Protein AF-A0A968P5X0-F1 (afdb_monomer)

Secondary structure (DSSP, 8-state):
-EEEEEETTSEEEEE-TT--EEEEEPPHHHHHHHHHHHTSS-SEEEEEEEEEE-TTSTTTTPPEEEEEEEEHHHHHHHHTSSS---HHHHHHHHHHHHHHTPPPPTTEEEEEEE----TT--EEEEEEEEEEETTTTEEEEEEEEEEEE-SSTTSSPS-PPPEE------EEES-TT--SS--SEEEEEEE-SS-EEEEEEEPPPTT--SPPEEEEEEESS-HHHHHHHHHHHHHHHHH-S-HHHHHHHHHHHHHSSSHHHHHHHHHHHHHHHHH--SS---SSS---EEEEEE---SS------------

Structure (mmCIF, N/CA/C/O backbone):
data_AF-A0A968P5X0-F1
#
_entry.id   AF-A0A968P5X0-F1
#
loop_
_atom_site.group_PDB
_atom_site.id
_atom_site.type_symbol
_atom_site.label_atom_id
_atom_site.label_alt_id
_atom_site.label_comp_id
_atom_site.label_asym_id
_atom_site.label_entity_id
_atom_site.label_seq_id
_atom_site.pdbx_PDB_ins_code
_atom_site.Cartn_x
_atom_site.Cartn_y
_atom_site.Cartn_z
_atom_site.occupancy
_atom_site.B_iso_or_equiv
_atom_site.auth_seq_id
_atom_site.auth_comp_id
_atom_site.auth_asym_id
_atom_site.auth_atom_id
_atom_site.pdbx_PDB_model_num
ATOM 1 N N . MET A 1 1 ? -18.185 4.313 5.430 1.00 66.31 1 MET A N 1
ATOM 2 C CA . MET A 1 1 ? -16.950 4.689 6.148 1.00 66.31 1 MET A CA 1
ATOM 3 C C . MET A 1 1 ? -16.236 3.418 6.563 1.00 66.31 1 MET A C 1
ATOM 5 O O . MET A 1 1 ? -16.884 2.558 7.148 1.00 66.31 1 MET A O 1
ATOM 9 N N . ILE A 1 2 ? -14.959 3.305 6.210 1.00 67.31 2 ILE A N 1
ATOM 10 C CA . ILE A 1 2 ? -14.041 2.249 6.631 1.00 67.31 2 ILE A CA 1
ATOM 11 C C . ILE A 1 2 ? -13.063 2.875 7.617 1.00 67.31 2 ILE A C 1
ATOM 13 O O . ILE A 1 2 ? -12.397 3.825 7.234 1.00 67.31 2 ILE A O 1
ATOM 17 N N . ALA A 1 3 ? -12.980 2.386 8.854 1.00 70.94 3 ALA A N 1
ATOM 18 C CA . ALA A 1 3 ? -11.957 2.830 9.808 1.00 70.94 3 ALA A CA 1
ATOM 19 C C . ALA A 1 3 ? -11.017 1.674 10.139 1.00 70.94 3 ALA A C 1
ATOM 21 O O . ALA A 1 3 ? -11.493 0.576 10.418 1.00 70.94 3 ALA A O 1
ATOM 22 N N . LEU A 1 4 ? -9.714 1.929 10.084 1.00 72.88 4 LEU A N 1
ATOM 23 C CA . LEU A 1 4 ? -8.645 1.010 10.434 1.00 72.88 4 LEU A CA 1
ATOM 24 C C . LEU A 1 4 ? -8.051 1.415 11.778 1.00 72.88 4 LEU A C 1
ATOM 26 O O . LEU A 1 4 ? -7.523 2.517 11.912 1.00 72.88 4 LEU A O 1
ATOM 30 N N . HIS A 1 5 ? -8.071 0.506 12.747 1.00 77.50 5 HIS A N 1
ATOM 31 C CA . HIS A 1 5 ? -7.384 0.700 14.021 1.00 77.50 5 HIS A CA 1
ATOM 32 C C . HIS A 1 5 ? -6.162 -0.207 14.099 1.00 77.50 5 HIS A C 1
ATOM 34 O O . HIS A 1 5 ? -6.292 -1.433 14.047 1.00 77.50 5 HIS A O 1
ATOM 40 N N . PHE A 1 6 ? -4.990 0.398 14.273 1.00 78.12 6 PHE A N 1
ATOM 41 C CA . PHE A 1 6 ? -3.731 -0.305 14.481 1.00 78.12 6 PHE A CA 1
ATOM 42 C C . PHE A 1 6 ? -3.535 -0.526 15.974 1.00 78.12 6 PHE A C 1
ATOM 44 O O . PHE A 1 6 ? -3.509 0.428 16.753 1.00 78.12 6 PHE A O 1
ATOM 51 N N . SER A 1 7 ? -3.411 -1.783 16.389 1.00 73.56 7 SER A N 1
ATOM 52 C CA . SER A 1 7 ? -3.253 -2.140 17.800 1.00 73.56 7 SER A CA 1
ATOM 53 C C . SER A 1 7 ? -1.872 -2.707 18.112 1.00 73.56 7 SER A C 1
ATOM 55 O O . SER A 1 7 ? -1.220 -3.320 17.266 1.00 73.56 7 SER A O 1
ATOM 57 N N . ALA A 1 8 ? -1.453 -2.576 19.373 1.00 62.16 8 ALA A N 1
ATOM 58 C CA . ALA A 1 8 ? -0.180 -3.114 19.866 1.00 62.16 8 ALA A CA 1
ATOM 59 C C . ALA A 1 8 ? -0.060 -4.642 19.789 1.00 62.16 8 ALA A C 1
ATOM 61 O O . ALA A 1 8 ? 1.024 -5.196 19.952 1.00 62.16 8 ALA A O 1
ATOM 62 N N . TYR A 1 9 ? -1.168 -5.328 19.532 1.00 56.62 9 TYR A N 1
ATOM 63 C CA . TYR A 1 9 ? -1.210 -6.775 19.405 1.00 56.62 9 TYR A CA 1
ATOM 64 C C . TYR A 1 9 ? -1.015 -7.243 17.958 1.00 56.62 9 TYR A C 1
ATOM 66 O O . TYR A 1 9 ? -1.224 -8.418 17.683 1.00 56.62 9 TYR A O 1
ATOM 74 N N . ALA A 1 10 ? -0.593 -6.340 17.063 1.00 56.91 10 ALA A N 1
ATOM 75 C CA . ALA A 1 10 ? -0.524 -6.556 15.626 1.00 56.91 10 ALA A CA 1
ATOM 76 C C . ALA A 1 10 ? -1.887 -6.971 15.072 1.00 56.91 10 ALA A C 1
ATOM 78 O O . ALA A 1 10 ? -1.966 -7.943 14.345 1.00 56.91 10 ALA A O 1
ATOM 79 N N . TYR A 1 11 ? -2.966 -6.265 15.428 1.00 59.03 11 TYR A N 1
ATOM 80 C CA . TYR A 1 11 ? -4.263 -6.449 14.770 1.00 59.03 11 TYR A CA 1
ATOM 81 C C . TYR A 1 11 ? -4.753 -5.158 14.139 1.00 59.03 11 TYR A C 1
ATOM 83 O O . TYR A 1 11 ? -4.628 -4.088 14.744 1.00 59.03 11 TYR A O 1
ATOM 91 N N . LEU A 1 12 ? -5.365 -5.318 12.971 1.00 58.81 12 LEU A N 1
ATOM 92 C CA . LEU A 1 12 ? -6.172 -4.332 12.282 1.00 58.81 12 LEU A CA 1
ATOM 93 C C . LEU A 1 12 ? -7.638 -4.575 12.627 1.00 58.81 12 LEU A C 1
ATOM 95 O O . LEU A 1 12 ? -8.139 -5.665 12.356 1.00 58.81 12 LEU A O 1
ATOM 99 N N . ALA A 1 13 ? -8.323 -3.586 13.198 1.00 57.03 13 ALA A N 1
ATOM 100 C CA . ALA A 1 13 ? -9.781 -3.608 13.300 1.00 57.03 13 ALA A CA 1
ATOM 101 C C . ALA A 1 13 ? -10.378 -2.727 12.204 1.00 57.03 13 ALA A C 1
ATOM 103 O O . ALA A 1 13 ? -10.003 -1.564 12.087 1.00 57.03 13 ALA A O 1
ATOM 104 N N . VAL A 1 14 ? -11.300 -3.285 11.426 1.00 57.25 14 VAL A N 1
ATOM 105 C CA . VAL A 1 14 ? -11.939 -2.634 10.286 1.00 57.25 14 VAL A CA 1
ATOM 106 C C . VAL A 1 14 ? -13.397 -2.405 10.630 1.00 57.25 14 VAL A C 1
ATOM 108 O O . VAL A 1 14 ? -14.149 -3.367 10.778 1.00 57.25 14 VAL A O 1
ATOM 111 N N . ARG A 1 15 ? -13.807 -1.145 10.742 1.00 59.97 15 ARG A N 1
ATOM 112 C CA . ARG A 1 15 ? -15.221 -0.780 10.872 1.00 59.97 15 ARG A CA 1
ATOM 113 C C . ARG A 1 15 ? -15.836 -0.644 9.490 1.00 59.97 15 ARG A C 1
ATOM 115 O O . ARG A 1 15 ? -15.386 0.197 8.726 1.00 59.97 15 ARG A O 1
ATOM 122 N N . THR A 1 16 ? -16.887 -1.390 9.197 1.00 59.25 16 THR A N 1
ATOM 123 C CA . THR A 1 16 ? -17.640 -1.315 7.933 1.00 59.25 16 THR A CA 1
ATOM 124 C C . THR A 1 16 ? -18.941 -0.503 8.086 1.00 59.25 16 THR A C 1
ATOM 126 O O . THR A 1 16 ? -19.359 -0.188 9.210 1.00 59.25 16 THR A O 1
ATOM 129 N N . PRO A 1 17 ? -19.615 -0.138 6.973 1.00 54.72 17 PRO A N 1
ATOM 130 C CA . PRO A 1 17 ? -20.886 0.594 7.009 1.00 54.72 17 PRO A CA 1
ATOM 131 C C . PRO A 1 17 ? -22.010 -0.112 7.785 1.00 54.72 17 PRO A C 1
ATOM 133 O O . PRO A 1 17 ? -22.747 0.548 8.514 1.00 54.72 17 PRO A O 1
ATOM 136 N N . ASP A 1 18 ? -22.094 -1.443 7.709 1.00 56.22 18 ASP A N 1
ATOM 137 C CA . ASP A 1 18 ? -23.059 -2.270 8.456 1.00 56.22 18 ASP A CA 1
ATOM 138 C C . ASP A 1 18 ? -22.692 -2.437 9.941 1.00 56.22 18 ASP A C 1
ATOM 140 O O . ASP A 1 18 ? -23.336 -3.179 10.679 1.00 56.22 18 ASP A O 1
ATOM 144 N N . SER A 1 19 ? -21.671 -1.710 10.404 1.00 55.03 19 SER A N 1
ATOM 145 C CA . SER A 1 19 ? -21.162 -1.741 11.770 1.00 55.03 19 SER A CA 1
ATOM 146 C C . SER A 1 19 ? -20.480 -3.040 12.182 1.00 55.03 19 SER A C 1
ATOM 148 O O . SER A 1 19 ? -20.122 -3.138 13.362 1.00 55.03 19 SER A O 1
ATOM 150 N N . SER A 1 20 ? -20.240 -3.977 11.260 1.00 57.78 20 SER A N 1
ATOM 151 C CA . SER A 1 20 ? -19.387 -5.123 11.549 1.00 57.78 20 SER A CA 1
ATOM 152 C C . SER A 1 20 ? -17.939 -4.668 11.793 1.00 57.78 20 SER A C 1
ATOM 154 O O . SER A 1 20 ? -17.483 -3.618 11.329 1.00 57.78 20 SER A O 1
ATOM 156 N N . ILE A 1 21 ? -17.251 -5.406 12.666 1.00 59.34 21 ILE A N 1
ATOM 157 C CA . ILE A 1 21 ? -15.837 -5.195 12.969 1.00 59.34 21 ILE A CA 1
ATOM 158 C C . ILE A 1 21 ? -15.115 -6.451 12.520 1.00 59.34 21 ILE A C 1
ATOM 160 O O . ILE A 1 21 ? -15.310 -7.517 13.106 1.00 59.34 21 ILE A O 1
ATOM 164 N N . ILE A 1 22 ? -14.301 -6.323 11.477 1.00 63.56 22 ILE A N 1
ATOM 165 C CA . ILE A 1 22 ? -13.409 -7.393 11.032 1.00 63.56 22 ILE A CA 1
ATOM 166 C C . ILE A 1 22 ? -12.071 -7.168 11.712 1.00 63.56 22 ILE A C 1
ATOM 168 O O . ILE A 1 22 ? -11.578 -6.044 11.761 1.00 63.56 22 ILE A O 1
ATOM 172 N N . SER A 1 23 ? -11.483 -8.234 12.236 1.00 60.41 23 SER A N 1
ATOM 173 C CA . SER A 1 23 ? -10.165 -8.168 12.839 1.00 60.41 23 SER A CA 1
ATOM 174 C C . SER A 1 23 ? -9.211 -9.176 12.238 1.00 60.41 23 SER A C 1
ATOM 176 O O . SER A 1 23 ? -9.554 -10.357 12.168 1.00 60.41 23 SER A O 1
ATOM 178 N N . LYS A 1 24 ? -7.999 -8.740 11.901 1.00 66.56 24 LYS A N 1
ATOM 179 C CA . LYS A 1 24 ? -6.946 -9.621 11.392 1.00 66.56 24 LYS A CA 1
ATOM 180 C C . LYS A 1 24 ? -5.605 -9.290 12.035 1.00 66.56 24 LYS A C 1
ATOM 182 O O . LYS A 1 24 ? -5.374 -8.108 12.294 1.00 66.56 24 LYS A O 1
ATOM 187 N N . PRO A 1 25 ? -4.726 -10.284 12.265 1.00 65.44 25 PRO A N 1
ATOM 188 C CA . PRO A 1 25 ? -3.308 -10.018 12.416 1.00 65.44 25 PRO A CA 1
ATOM 189 C C . PRO A 1 25 ? -2.789 -9.108 11.291 1.00 65.44 25 PRO A C 1
ATOM 191 O O . PRO A 1 25 ? -3.124 -9.310 10.125 1.00 65.44 25 PRO A O 1
ATOM 194 N N . ILE A 1 26 ? -1.997 -8.105 11.639 1.00 71.00 26 ILE A N 1
ATOM 195 C CA . ILE A 1 26 ? -1.211 -7.337 10.679 1.00 71.00 26 ILE A CA 1
ATOM 196 C C . ILE A 1 26 ? -0.088 -8.258 10.179 1.00 71.00 26 ILE A C 1
ATOM 198 O O . ILE A 1 26 ? 0.355 -9.141 10.920 1.00 71.00 26 ILE A O 1
ATOM 202 N N . GLY A 1 27 ? 0.337 -8.091 8.929 1.00 72.31 27 GLY A N 1
ATOM 203 C CA . GLY A 1 27 ? 1.416 -8.875 8.350 1.00 72.31 27 GLY A CA 1
ATOM 204 C C . GLY A 1 27 ? 2.740 -8.717 9.099 1.00 72.31 27 GLY A C 1
ATOM 205 O O . GLY A 1 27 ? 2.982 -7.758 9.843 1.00 72.31 27 GLY A O 1
ATOM 206 N N . GLU A 1 28 ? 3.617 -9.702 8.901 1.00 75.56 28 GLU A N 1
ATOM 207 C CA . GLU A 1 28 ? 4.938 -9.761 9.532 1.00 75.56 28 GLU A CA 1
ATOM 208 C C . GLU A 1 28 ? 5.779 -8.522 9.192 1.00 75.56 28 GLU A C 1
ATOM 210 O O . GLU A 1 28 ? 6.425 -7.959 10.073 1.00 75.56 28 GLU A O 1
ATOM 215 N N . SER A 1 29 ? 5.673 -8.014 7.958 1.00 76.88 29 SER A N 1
ATOM 216 C CA . SER A 1 29 ? 6.391 -6.820 7.496 1.00 76.88 29 SER A CA 1
ATOM 217 C C . SER A 1 29 ? 6.097 -5.580 8.345 1.00 76.88 29 SER A C 1
ATOM 219 O O . SER A 1 29 ? 7.027 -4.881 8.758 1.00 76.88 29 SER A O 1
ATOM 221 N N . PHE A 1 30 ? 4.827 -5.316 8.668 1.00 83.31 30 PHE A N 1
ATOM 222 C CA . PHE A 1 30 ? 4.480 -4.218 9.569 1.00 83.31 30 PHE A CA 1
ATOM 223 C C . PHE A 1 30 ? 4.913 -4.497 11.007 1.00 83.31 30 PHE A C 1
ATOM 225 O O . PHE A 1 30 ? 5.386 -3.589 11.687 1.00 83.31 30 PHE A O 1
ATOM 232 N N . GLY A 1 31 ? 4.752 -5.735 11.488 1.00 82.50 31 GLY A N 1
ATOM 233 C CA . GLY A 1 31 ? 5.170 -6.131 12.835 1.00 82.50 31 GLY A CA 1
ATOM 234 C C . GLY A 1 31 ? 6.666 -5.899 13.068 1.00 82.50 31 GLY A C 1
ATOM 235 O O . GLY A 1 31 ? 7.056 -5.30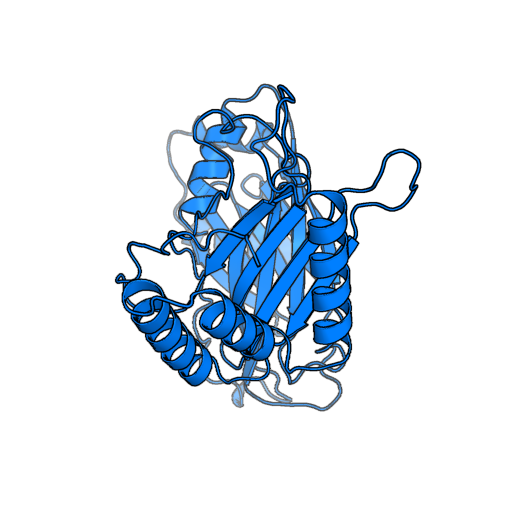8 14.080 1.00 82.50 31 GLY A O 1
ATOM 236 N N . ASP A 1 32 ? 7.488 -6.284 12.097 1.00 82.94 32 ASP A N 1
ATOM 237 C CA . ASP A 1 32 ? 8.933 -6.073 12.094 1.00 82.94 32 ASP A CA 1
ATOM 238 C C . ASP A 1 32 ? 9.304 -4.598 11.978 1.00 82.94 32 ASP A C 1
ATOM 240 O O . ASP A 1 32 ? 10.187 -4.122 12.700 1.00 82.94 32 ASP A O 1
ATOM 244 N N . ALA A 1 33 ? 8.624 -3.852 11.103 1.00 85.50 33 ALA A N 1
ATOM 245 C CA . ALA A 1 33 ? 8.822 -2.414 10.983 1.00 85.50 33 ALA A CA 1
ATOM 246 C C . ALA A 1 33 ? 8.489 -1.705 12.305 1.00 85.50 33 ALA A C 1
ATOM 248 O O . ALA A 1 33 ? 9.323 -0.972 12.831 1.00 85.50 33 ALA A O 1
ATOM 249 N N . LEU A 1 34 ? 7.342 -2.010 12.917 1.00 88.12 34 LEU A N 1
ATOM 250 C CA . LEU A 1 34 ? 6.943 -1.464 14.213 1.00 88.12 34 LEU A CA 1
ATOM 251 C C . LEU A 1 34 ? 7.941 -1.830 15.319 1.00 88.12 34 LEU A C 1
ATOM 253 O O . LEU A 1 34 ? 8.235 -1.004 16.182 1.00 88.12 34 LEU A O 1
ATOM 257 N N . LYS A 1 35 ? 8.476 -3.056 15.320 1.00 87.81 35 LYS A N 1
ATOM 258 C CA . LYS A 1 35 ? 9.503 -3.470 16.284 1.00 87.81 35 LYS A CA 1
ATOM 259 C C . LYS A 1 35 ? 10.755 -2.601 16.166 1.00 87.81 35 LYS A C 1
ATOM 261 O O . LYS A 1 35 ? 11.183 -2.059 17.181 1.00 87.81 35 LYS A O 1
ATOM 266 N N . LYS A 1 36 ? 11.274 -2.416 14.948 1.00 88.44 36 LYS A N 1
ATOM 267 C CA . LYS A 1 36 ? 12.421 -1.531 14.673 1.00 88.44 36 LYS A CA 1
ATOM 268 C C . LYS A 1 36 ? 12.122 -0.090 15.085 1.00 88.44 36 LYS A C 1
ATOM 270 O O . LYS A 1 36 ? 12.949 0.576 15.696 1.00 88.44 36 LYS A O 1
ATOM 275 N N . GLU A 1 37 ? 10.911 0.386 14.819 1.00 90.50 37 GLU A N 1
ATOM 276 C CA . GLU A 1 37 ? 10.512 1.749 15.163 1.00 90.50 37 GLU A CA 1
ATOM 277 C C . GLU A 1 37 ? 10.448 2.025 16.659 1.00 90.50 37 GLU A C 1
ATOM 279 O O . GLU A 1 37 ? 10.856 3.097 17.119 1.00 90.50 37 GLU A O 1
ATOM 284 N N . LYS A 1 38 ? 10.011 1.043 17.449 1.00 90.81 38 LYS A N 1
ATOM 285 C CA . LYS A 1 38 ? 10.014 1.142 18.912 1.00 90.81 38 LYS A CA 1
ATOM 286 C C . LYS A 1 38 ? 11.420 1.279 19.499 1.00 90.81 38 LYS A C 1
ATOM 288 O O . LYS A 1 38 ? 11.537 1.810 20.601 1.00 90.81 38 LYS A O 1
ATOM 293 N N . GLU A 1 39 ? 12.464 0.855 18.793 1.00 91.25 39 GLU A N 1
ATOM 294 C CA . GLU A 1 39 ? 13.862 1.013 19.222 1.00 91.25 39 GLU A CA 1
ATOM 295 C C . GLU A 1 39 ? 14.391 2.441 18.994 1.00 91.25 39 GLU A C 1
ATOM 297 O O . GLU A 1 39 ? 15.387 2.834 19.599 1.00 91.25 39 GLU A O 1
ATOM 302 N N . SER A 1 40 ? 13.709 3.251 18.174 1.00 90.00 40 SER A N 1
ATOM 303 C CA . SER A 1 40 ? 14.065 4.660 17.964 1.00 90.00 40 SER A CA 1
ATOM 304 C C . SER A 1 40 ? 13.759 5.533 19.194 1.00 90.00 40 SER A C 1
ATOM 306 O O . SER A 1 40 ? 13.089 5.103 20.130 1.00 90.00 40 SER A O 1
ATOM 308 N N . THR A 1 41 ? 14.196 6.797 19.192 1.00 90.94 41 THR A N 1
ATOM 309 C CA . THR A 1 41 ? 13.829 7.802 20.215 1.00 90.94 41 THR A CA 1
ATOM 310 C C . THR A 1 41 ? 12.542 8.567 19.884 1.00 90.94 41 THR A C 1
ATOM 312 O O . THR A 1 41 ? 12.108 9.417 20.663 1.00 90.94 41 THR A O 1
ATOM 315 N N . ARG A 1 42 ? 11.914 8.284 18.735 1.00 92.25 42 ARG A N 1
ATOM 316 C CA . ARG A 1 42 ? 10.712 8.987 18.273 1.00 92.25 42 ARG A CA 1
ATOM 317 C C . ARG A 1 42 ? 9.497 8.642 19.123 1.00 92.25 42 ARG A C 1
ATOM 319 O O . ARG A 1 42 ? 9.373 7.519 19.613 1.00 92.25 42 ARG A O 1
ATOM 326 N N . LYS A 1 43 ? 8.580 9.601 19.262 1.00 93.81 43 LYS A N 1
ATOM 327 C CA . LYS A 1 43 ? 7.296 9.408 19.959 1.00 93.81 43 LYS A CA 1
ATOM 328 C C . LYS A 1 43 ? 6.199 8.887 19.038 1.00 93.81 43 LYS A C 1
ATOM 330 O O . LYS A 1 43 ? 5.338 8.131 19.480 1.00 93.81 43 LYS A O 1
ATOM 335 N N . THR A 1 44 ? 6.248 9.280 17.771 1.00 94.62 44 THR A N 1
ATOM 336 C CA . THR A 1 44 ? 5.293 8.903 16.731 1.00 94.62 44 THR A CA 1
ATOM 337 C C . THR A 1 44 ? 6.027 8.346 15.516 1.00 94.62 44 THR A C 1
ATOM 339 O O . THR A 1 44 ? 7.203 8.644 15.299 1.00 94.62 44 THR A O 1
ATOM 342 N N . TRP A 1 45 ? 5.335 7.507 14.752 1.00 93.75 45 TRP A N 1
ATOM 343 C CA . TRP A 1 45 ? 5.761 7.040 13.437 1.00 93.75 45 TRP A CA 1
ATOM 344 C C . TRP A 1 45 ? 4.719 7.476 12.411 1.00 93.75 45 TRP A C 1
ATOM 346 O O . TRP A 1 45 ? 3.565 7.044 12.487 1.00 93.75 45 TRP A O 1
ATOM 356 N N . SER A 1 46 ? 5.121 8.373 11.510 1.00 94.00 46 SER A N 1
ATOM 357 C CA . SER A 1 46 ? 4.257 8.950 10.479 1.00 94.00 46 SER A CA 1
ATOM 358 C C . SER A 1 46 ? 4.124 7.999 9.295 1.00 94.00 46 SER A C 1
ATOM 360 O O . SER A 1 46 ? 5.112 7.564 8.697 1.00 94.00 46 SER A O 1
ATOM 362 N N . LEU A 1 47 ? 2.879 7.667 8.978 1.00 92.94 47 LEU A N 1
ATOM 363 C CA . LEU A 1 47 ? 2.498 6.717 7.951 1.00 92.94 47 LEU A CA 1
ATOM 364 C C . LEU A 1 47 ? 1.466 7.334 7.011 1.00 92.94 47 LEU A C 1
ATOM 366 O O . LEU A 1 47 ? 0.781 8.302 7.335 1.00 92.94 47 LEU A O 1
ATOM 370 N N . ARG A 1 48 ? 1.311 6.723 5.842 1.00 91.81 48 ARG A N 1
ATOM 371 C CA . ARG A 1 48 ? 0.282 7.079 4.869 1.00 91.81 48 ARG A CA 1
ATOM 372 C C . ARG A 1 48 ? -0.411 5.837 4.369 1.00 91.81 48 ARG A C 1
ATOM 374 O O . ARG A 1 48 ? 0.239 4.840 4.084 1.00 91.81 48 ARG A O 1
ATOM 381 N N . ALA A 1 49 ? -1.725 5.894 4.245 1.00 90.06 49 ALA A N 1
ATOM 382 C CA . ALA A 1 49 ? -2.485 4.813 3.650 1.00 90.06 49 ALA A CA 1
ATOM 383 C C . ALA A 1 49 ? -3.066 5.261 2.314 1.00 90.06 49 ALA A C 1
ATOM 385 O O . ALA A 1 49 ? -3.752 6.282 2.217 1.00 90.06 49 ALA A O 1
ATOM 386 N N . ILE A 1 50 ? -2.789 4.464 1.291 1.00 89.38 50 ILE A N 1
ATOM 387 C CA . ILE A 1 50 ? -3.263 4.655 -0.070 1.00 89.38 50 ILE A CA 1
ATOM 388 C C . ILE A 1 50 ? -4.344 3.615 -0.329 1.00 89.38 50 ILE A C 1
ATOM 390 O O . ILE A 1 50 ? -4.086 2.414 -0.247 1.00 89.38 50 ILE A O 1
ATOM 394 N N . THR A 1 51 ? -5.555 4.077 -0.613 1.00 88.44 51 THR A N 1
ATOM 395 C CA . THR A 1 51 ? -6.744 3.231 -0.743 1.00 88.44 51 THR A CA 1
ATOM 396 C C . THR A 1 51 ? -7.167 3.093 -2.197 1.00 88.44 51 THR A C 1
ATOM 398 O O . THR A 1 51 ? -7.272 4.085 -2.921 1.00 88.44 51 THR A O 1
ATOM 401 N N . PHE A 1 52 ? -7.477 1.855 -2.579 1.00 88.62 52 PHE A N 1
ATOM 402 C CA . PHE A 1 52 ? -7.882 1.410 -3.907 1.00 88.62 52 PHE A CA 1
ATOM 403 C C . PHE A 1 52 ? -9.272 0.775 -3.811 1.00 88.62 52 PHE A C 1
ATOM 405 O O . PHE A 1 52 ? -9.390 -0.414 -3.497 1.00 88.62 52 PHE A O 1
ATOM 412 N N . PRO A 1 53 ? -10.345 1.545 -4.046 1.00 86.25 53 PRO A N 1
ATOM 413 C CA . PRO A 1 53 ? -11.706 1.027 -3.975 1.00 86.25 53 PRO A CA 1
ATOM 414 C C . PRO A 1 53 ? -11.974 0.106 -5.167 1.00 86.25 53 PRO A C 1
ATOM 416 O O . PRO A 1 53 ? -11.720 0.501 -6.303 1.00 86.25 53 PRO A O 1
ATOM 419 N N . GLY A 1 54 ? -12.477 -1.107 -4.934 1.00 83.25 54 GLY A N 1
ATOM 420 C CA . GLY A 1 54 ? -12.850 -2.042 -5.999 1.00 83.25 54 GLY A CA 1
ATOM 421 C C . GLY A 1 54 ? -13.947 -1.519 -6.934 1.00 83.25 54 GLY A C 1
ATOM 422 O O . GLY A 1 54 ? -14.543 -0.462 -6.719 1.00 83.25 54 GLY A O 1
ATOM 423 N N . SER A 1 55 ? -14.233 -2.287 -7.980 1.00 79.44 55 SER A N 1
ATOM 424 C CA . SER A 1 55 ? -15.085 -1.879 -9.111 1.00 79.44 55 SER A CA 1
ATOM 425 C C . SER A 1 55 ? -16.512 -1.425 -8.751 1.00 79.44 55 SER A C 1
ATOM 427 O O . SER A 1 55 ? -17.092 -0.624 -9.479 1.00 79.44 55 SER A O 1
ATOM 429 N N . LEU A 1 56 ? -17.072 -1.865 -7.616 1.00 76.25 56 LEU A N 1
ATOM 430 C CA . LEU A 1 56 ? -18.418 -1.458 -7.175 1.00 76.25 56 LEU A CA 1
ATOM 431 C C . LEU A 1 56 ? -18.508 -0.037 -6.590 1.00 76.25 56 LEU A C 1
ATOM 433 O O . LEU A 1 56 ? -19.615 0.476 -6.413 1.00 76.25 56 LEU A O 1
ATOM 437 N N . PHE A 1 57 ? -17.389 0.611 -6.266 1.00 78.19 57 PHE A N 1
ATOM 438 C CA . PHE A 1 57 ? -17.411 1.970 -5.723 1.00 78.19 57 PHE A CA 1
ATOM 439 C C . PHE A 1 57 ? -17.485 3.014 -6.846 1.00 78.19 57 PHE A C 1
ATOM 441 O O . PHE A 1 57 ? -16.819 2.888 -7.873 1.00 78.19 57 PHE A O 1
ATOM 448 N N . VAL A 1 58 ? -18.256 4.085 -6.627 1.00 73.38 58 VAL A N 1
ATOM 449 C CA . VAL A 1 58 ? -18.374 5.232 -7.556 1.00 73.38 58 VAL A CA 1
ATOM 450 C C . VAL A 1 58 ? -17.001 5.854 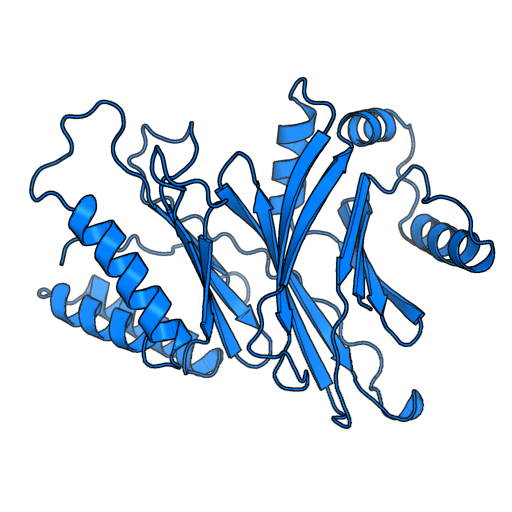-7.818 1.00 73.38 58 VAL A C 1
ATOM 452 O O . VAL A 1 58 ? -16.682 6.257 -8.930 1.00 73.38 58 VAL A O 1
ATOM 455 N N . ASP A 1 59 ? -16.170 5.855 -6.782 1.00 69.00 59 ASP A N 1
ATOM 456 C CA . ASP A 1 59 ? -14.816 6.388 -6.767 1.00 69.00 59 ASP A CA 1
ATOM 457 C C . ASP A 1 59 ? -13.754 5.313 -7.085 1.00 69.00 59 ASP A C 1
ATOM 459 O O . ASP A 1 59 ? -12.613 5.438 -6.654 1.00 69.00 59 ASP A O 1
ATOM 463 N N . SER A 1 60 ? -14.089 4.238 -7.811 1.00 66.81 60 SER A N 1
ATOM 464 C CA . SER A 1 60 ? -13.166 3.109 -8.074 1.00 66.81 60 SER A CA 1
ATOM 465 C C . SER A 1 60 ? -11.877 3.482 -8.820 1.00 66.81 60 SER A C 1
ATOM 467 O O . SER A 1 60 ? -10.903 2.723 -8.785 1.00 66.81 60 SER A O 1
ATOM 469 N N . THR A 1 61 ? -11.852 4.656 -9.459 1.00 65.44 61 THR A N 1
ATOM 470 C CA . THR A 1 61 ? -10.676 5.250 -10.116 1.00 65.44 61 THR A CA 1
ATOM 471 C C . THR A 1 61 ? -9.988 6.321 -9.271 1.00 65.44 61 THR A C 1
ATOM 473 O O . THR A 1 61 ? -8.914 6.796 -9.639 1.00 65.44 61 THR A O 1
ATOM 476 N N . ARG A 1 62 ? -10.604 6.758 -8.165 1.00 72.44 62 ARG A N 1
ATOM 477 C CA . ARG A 1 62 ? -10.036 7.759 -7.266 1.00 72.44 62 ARG A CA 1
ATOM 478 C C . ARG A 1 62 ? -9.221 7.048 -6.202 1.00 72.44 62 ARG A C 1
ATOM 480 O O . ARG A 1 62 ? -9.734 6.253 -5.419 1.00 72.44 62 ARG A O 1
ATOM 487 N N . VAL A 1 63 ? -7.952 7.410 -6.132 1.00 74.56 63 VAL A N 1
ATOM 488 C CA . VAL A 1 63 ? -7.099 6.997 -5.028 1.00 74.56 63 VAL A CA 1
ATOM 489 C C . VAL A 1 63 ? -7.240 7.982 -3.883 1.00 74.56 63 VAL A C 1
ATOM 491 O O . VAL A 1 63 ? -7.110 9.194 -4.062 1.00 74.56 63 VAL A O 1
ATOM 494 N N . LEU A 1 64 ? 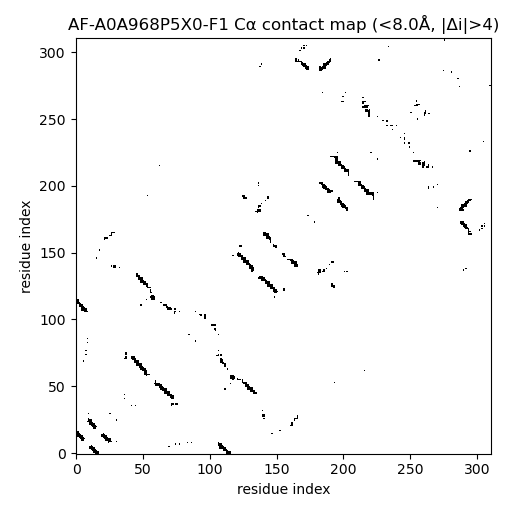-7.543 7.445 -2.703 1.00 84.25 64 LEU A N 1
ATOM 495 C CA . LEU A 1 64 ? -7.561 8.208 -1.459 1.00 84.25 64 LEU A CA 1
ATOM 496 C C . LEU A 1 64 ? -6.221 8.010 -0.762 1.00 84.25 64 LEU A C 1
ATOM 498 O O . LEU A 1 64 ? -5.736 6.885 -0.670 1.00 84.25 64 LEU A O 1
ATOM 502 N N . SER A 1 65 ? -5.623 9.100 -0.296 1.00 87.25 65 SER A N 1
ATOM 503 C CA . SER A 1 65 ? -4.302 9.099 0.323 1.00 87.25 65 SER A CA 1
ATOM 504 C C . SER A 1 65 ? -4.366 9.911 1.602 1.00 87.25 65 SER A C 1
ATOM 506 O O . SER A 1 65 ? -4.399 11.139 1.559 1.00 87.25 65 SER A O 1
ATOM 508 N N . GLU A 1 66 ? -4.407 9.214 2.731 1.00 89.38 66 GLU A N 1
ATOM 509 C CA . GLU A 1 66 ? -4.627 9.824 4.039 1.00 89.38 66 GLU A CA 1
ATOM 510 C C . GLU A 1 66 ? -3.410 9.551 4.942 1.00 89.38 66 GLU A C 1
ATOM 512 O O . GLU A 1 66 ? -2.971 8.397 5.049 1.00 89.38 66 GLU A O 1
ATOM 517 N N . PRO A 1 67 ? -2.817 10.589 5.559 1.00 92.19 67 PRO A N 1
ATOM 518 C CA . PRO A 1 67 ? -1.768 10.413 6.554 1.00 92.19 67 PRO A CA 1
ATOM 519 C C . PRO A 1 67 ? -2.355 9.923 7.883 1.00 92.19 67 PRO A C 1
ATOM 521 O O . PRO A 1 67 ? -3.492 10.240 8.235 1.00 92.19 67 PRO A O 1
ATOM 524 N N . PHE A 1 68 ? -1.563 9.183 8.651 1.00 92.75 68 PHE A N 1
ATOM 525 C CA . PHE A 1 68 ? -1.881 8.802 10.024 1.00 92.75 68 PHE A CA 1
ATOM 526 C C . PHE A 1 68 ? -0.606 8.558 10.832 1.00 92.75 68 PHE A C 1
ATOM 528 O O . PHE A 1 68 ? 0.483 8.418 10.284 1.00 92.75 68 PHE A O 1
ATOM 535 N N . GLU A 1 69 ? -0.734 8.495 12.154 1.00 93.94 69 GLU A N 1
ATOM 536 C CA . GLU A 1 69 ? 0.409 8.288 13.042 1.00 93.94 69 GLU A CA 1
ATOM 537 C C . GLU A 1 69 ? 0.206 7.079 13.951 1.00 93.94 69 GLU A C 1
ATOM 539 O O . GLU A 1 69 ? -0.899 6.803 14.426 1.00 93.94 69 GLU A O 1
ATOM 544 N N . ILE A 1 70 ? 1.306 6.382 14.230 1.00 92.31 70 ILE A N 1
ATOM 545 C CA . ILE A 1 70 ? 1.390 5.346 15.259 1.00 92.31 70 ILE A CA 1
ATOM 546 C C . ILE A 1 70 ? 2.095 5.922 16.486 1.00 92.31 70 ILE A C 1
ATOM 548 O O . ILE A 1 70 ? 3.229 6.390 16.402 1.00 92.31 70 ILE A O 1
ATOM 552 N N . ASN A 1 71 ? 1.457 5.843 17.652 1.00 92.69 71 ASN A N 1
ATOM 553 C CA . ASN A 1 71 ? 2.038 6.260 18.924 1.00 92.69 71 ASN A CA 1
ATOM 554 C C . ASN A 1 71 ? 3.040 5.210 19.446 1.00 92.69 71 ASN A C 1
ATOM 556 O O . ASN A 1 71 ? 2.659 4.190 20.032 1.00 92.69 71 ASN A O 1
ATOM 560 N N . LEU A 1 72 ? 4.333 5.472 19.243 1.00 92.88 72 LEU A N 1
ATOM 561 C CA . LEU A 1 72 ? 5.428 4.584 19.638 1.00 92.88 72 LEU A CA 1
ATOM 562 C C . LEU A 1 72 ? 5.639 4.556 21.153 1.00 92.88 72 LEU A C 1
ATOM 564 O O . LEU A 1 72 ? 5.952 3.501 21.700 1.00 92.88 72 LEU A O 1
ATOM 568 N N . ASP A 1 73 ? 5.425 5.673 21.853 1.00 92.19 73 ASP A N 1
ATOM 569 C CA . ASP A 1 73 ? 5.531 5.713 23.318 1.00 92.19 73 ASP A CA 1
ATOM 570 C C . ASP A 1 73 ? 4.511 4.777 23.970 1.00 92.19 73 ASP A C 1
ATOM 572 O O . ASP A 1 73 ? 4.854 3.978 24.845 1.00 92.19 73 ASP A O 1
ATOM 576 N N . ARG A 1 74 ? 3.266 4.815 23.490 1.00 89.44 74 ARG A N 1
ATOM 577 C CA . ARG A 1 74 ? 2.203 3.907 23.923 1.00 89.44 74 ARG A CA 1
ATOM 578 C C . ARG A 1 74 ? 2.534 2.461 23.564 1.00 89.44 74 ARG A C 1
ATOM 580 O O . ARG A 1 74 ? 2.374 1.580 24.406 1.00 89.44 74 ARG A O 1
ATOM 587 N N . ALA A 1 75 ? 3.061 2.209 22.366 1.00 88.44 75 ALA A N 1
ATOM 588 C CA . ALA A 1 75 ? 3.495 0.871 21.967 1.00 88.44 75 ALA A CA 1
ATOM 589 C C . ALA A 1 75 ? 4.577 0.308 22.915 1.00 88.44 75 ALA A C 1
ATOM 591 O O . ALA A 1 75 ? 4.447 -0.818 23.396 1.00 88.44 75 ALA A O 1
ATOM 592 N N . ARG A 1 76 ? 5.588 1.115 23.273 1.00 89.94 76 ARG A N 1
ATOM 593 C CA . ARG A 1 76 ? 6.631 0.754 24.253 1.00 89.94 76 ARG A CA 1
ATOM 594 C C . ARG A 1 76 ? 6.073 0.526 25.658 1.00 89.94 76 ARG A C 1
ATOM 596 O O . ARG A 1 76 ? 6.583 -0.320 26.388 1.00 89.94 76 ARG A O 1
ATOM 603 N N . GLN A 1 77 ? 5.069 1.295 26.081 1.00 87.44 77 GLN A N 1
ATOM 604 C CA . GLN A 1 77 ? 4.422 1.106 27.385 1.00 87.44 77 GLN A CA 1
ATOM 605 C C . GLN A 1 77 ? 3.666 -0.225 27.447 1.00 87.44 77 GLN A C 1
ATOM 607 O O . GLN A 1 77 ? 3.754 -0.930 28.451 1.00 87.44 77 GLN A O 1
ATOM 612 N N . LEU A 1 78 ? 2.970 -0.592 26.370 1.00 83.75 78 LEU A N 1
ATOM 613 C CA . LEU A 1 78 ? 2.202 -1.835 26.291 1.00 83.75 78 LEU A CA 1
ATOM 614 C C . LEU A 1 78 ? 3.096 -3.081 26.270 1.00 83.75 78 LEU A C 1
ATOM 616 O O . LEU A 1 78 ? 2.719 -4.091 26.861 1.00 8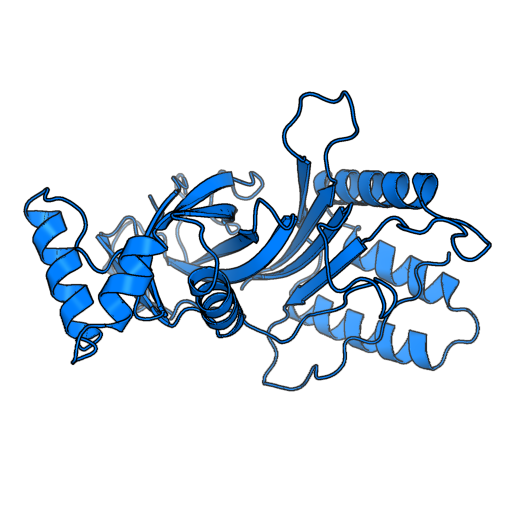3.75 78 LEU A O 1
ATOM 620 N N . ASP A 1 79 ? 4.294 -3.002 25.680 1.00 82.94 79 ASP A N 1
ATOM 621 C CA . ASP A 1 79 ? 5.288 -4.090 25.717 1.00 82.94 79 ASP A CA 1
ATOM 622 C C . ASP A 1 79 ? 5.755 -4.434 27.143 1.00 82.94 79 ASP A C 1
ATOM 624 O O . ASP A 1 79 ? 6.179 -5.559 27.402 1.00 82.94 79 ASP A O 1
ATOM 628 N N . LYS A 1 80 ? 5.675 -3.479 28.080 1.00 82.88 80 LYS A N 1
ATOM 629 C CA . LYS A 1 80 ? 6.074 -3.671 29.485 1.00 82.88 80 LYS A CA 1
ATOM 630 C C . LYS A 1 80 ? 4.997 -4.361 30.326 1.00 82.88 80 LYS A C 1
ATOM 632 O O . LYS A 1 80 ? 5.250 -4.673 31.489 1.00 82.88 80 LYS A O 1
ATOM 637 N N . LEU A 1 81 ? 3.792 -4.570 29.787 1.00 78.69 81 LEU A N 1
ATOM 638 C CA . LEU A 1 81 ? 2.690 -5.160 30.543 1.00 78.69 81 LEU A CA 1
ATOM 639 C C . LEU A 1 81 ? 2.818 -6.696 30.618 1.00 78.69 81 LEU A C 1
ATOM 641 O O . LEU A 1 81 ? 3.001 -7.349 29.592 1.00 78.69 81 LEU A O 1
ATOM 645 N N . PRO A 1 82 ? 2.653 -7.301 31.811 1.00 65.06 82 PRO A N 1
ATOM 646 C CA . PRO A 1 82 ? 2.947 -8.718 32.054 1.00 65.06 82 PRO A CA 1
ATOM 647 C C . PRO A 1 82 ? 1.973 -9.724 31.413 1.00 65.06 82 PRO A C 1
ATOM 649 O O . PRO A 1 82 ? 2.207 -10.926 31.498 1.00 65.06 82 PRO A O 1
ATOM 652 N N . GLN A 1 83 ? 0.900 -9.281 30.747 1.00 59.22 83 GLN A N 1
ATOM 653 C CA . GLN A 1 83 ? 0.029 -10.161 29.962 1.00 59.22 83 GLN A CA 1
ATOM 654 C C . GLN A 1 83 ? -0.457 -9.470 28.689 1.00 59.22 83 GLN A C 1
ATOM 656 O O . GLN A 1 83 ? -1.083 -8.407 28.732 1.00 59.22 83 GLN A O 1
ATOM 661 N N . ARG A 1 84 ? -0.232 -10.121 27.542 1.00 63.66 84 ARG A N 1
ATOM 662 C CA . ARG A 1 84 ? -0.915 -9.766 26.298 1.00 63.66 84 ARG A CA 1
ATOM 663 C C . ARG A 1 84 ? -2.390 -10.121 26.470 1.00 63.66 84 ARG A C 1
ATOM 665 O O . ARG A 1 84 ? -2.716 -11.294 26.644 1.00 63.66 84 ARG A O 1
ATOM 672 N N . ARG A 1 85 ? -3.277 -9.120 26.486 1.00 65.38 85 ARG A N 1
ATOM 673 C CA . ARG A 1 85 ? -4.719 -9.380 26.576 1.00 65.38 85 ARG A CA 1
ATOM 674 C C . ARG A 1 85 ? -5.135 -10.224 25.365 1.00 65.38 85 ARG A C 1
ATOM 676 O O . ARG A 1 85 ? -4.639 -9.972 24.266 1.00 65.38 85 ARG A O 1
ATOM 683 N N . PRO A 1 86 ? -6.013 -11.225 25.540 1.00 65.44 86 PRO A N 1
ATOM 684 C CA . PRO A 1 86 ? -6.478 -12.018 24.418 1.00 65.44 86 PRO A CA 1
ATOM 685 C C . PRO A 1 86 ? -7.193 -11.118 23.413 1.00 65.44 86 PRO A C 1
ATOM 687 O O . PRO A 1 86 ? -7.860 -10.153 23.772 1.00 65.44 86 PRO A O 1
ATOM 690 N N . VAL A 1 87 ? -7.081 -11.470 22.143 1.00 61.19 87 VAL A N 1
ATOM 691 C CA . VAL A 1 87 ? -7.642 -10.739 21.003 1.00 61.19 87 VAL A CA 1
ATOM 692 C C . VAL A 1 87 ? -9.144 -10.450 21.186 1.00 61.19 87 VAL A C 1
ATOM 694 O O . VAL A 1 87 ? -9.625 -9.357 20.915 1.00 61.19 87 VAL A O 1
ATOM 697 N N . SER A 1 88 ? -9.877 -11.394 21.781 1.00 63.00 88 SER A N 1
ATOM 698 C CA . SER A 1 88 ? -11.298 -11.256 22.127 1.00 63.00 88 SER A CA 1
ATOM 699 C C . SER A 1 88 ? -11.611 -10.140 23.136 1.00 63.00 88 SER A C 1
ATOM 701 O O . SER A 1 88 ? -12.727 -9.617 23.140 1.00 63.00 88 SER A O 1
ATOM 703 N N . PHE A 1 89 ? -10.650 -9.756 23.982 1.00 70.38 89 PHE A N 1
ATOM 704 C CA . PHE A 1 89 ? -10.773 -8.626 24.903 1.00 70.38 89 PHE A CA 1
ATOM 705 C C . PHE A 1 89 ? -10.767 -7.291 24.145 1.00 70.38 89 PHE A C 1
ATOM 707 O O . PHE A 1 89 ? -11.589 -6.421 24.426 1.00 70.38 89 PHE A O 1
ATOM 714 N N . ILE A 1 90 ? -9.875 -7.156 23.157 1.00 67.56 90 ILE A N 1
ATOM 715 C CA . ILE A 1 90 ? -9.747 -5.967 22.297 1.00 67.56 90 ILE A CA 1
ATOM 716 C C . ILE A 1 90 ? -11.099 -5.670 21.627 1.00 67.56 90 ILE A C 1
ATOM 718 O O . ILE A 1 90 ? -11.550 -4.526 21.606 1.00 67.56 90 ILE A O 1
ATOM 722 N N . TRP A 1 91 ? -11.787 -6.718 21.160 1.00 64.12 91 TRP A N 1
ATOM 723 C CA . TRP A 1 91 ? -13.073 -6.622 20.458 1.00 64.12 91 TRP A CA 1
ATOM 724 C C . TRP A 1 91 ? -14.210 -6.108 21.312 1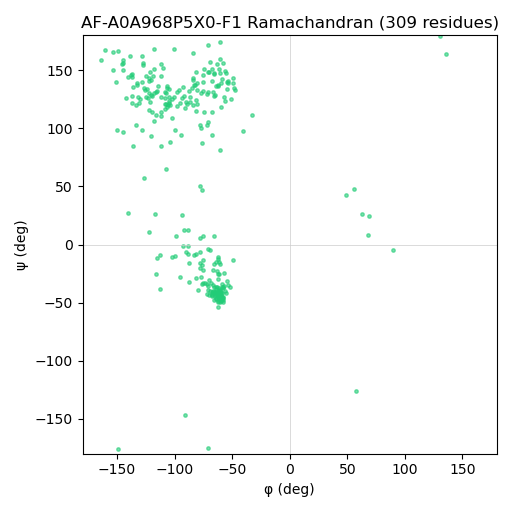.00 64.12 91 TRP A C 1
ATOM 726 O O . TRP A 1 91 ? -14.921 -5.195 20.893 1.00 64.12 91 TRP A O 1
ATOM 736 N N . LYS A 1 92 ? -14.367 -6.661 22.515 1.00 69.94 92 LYS A N 1
ATOM 737 C CA . LYS A 1 92 ? -15.414 -6.211 23.433 1.00 69.94 92 LYS A CA 1
ATOM 738 C C . LYS A 1 92 ? -15.217 -4.751 23.811 1.00 69.94 92 LYS A C 1
ATOM 740 O O . LYS A 1 92 ? -16.189 -4.009 23.860 1.00 69.94 92 LYS A O 1
ATOM 745 N N . GLU A 1 93 ? -13.972 -4.334 24.016 1.00 73.44 93 GLU A N 1
ATOM 746 C CA . GLU A 1 93 ? -13.671 -2.966 24.424 1.00 73.44 93 GLU A CA 1
ATOM 747 C C . GLU A 1 93 ? -13.894 -1.958 23.285 1.00 73.44 93 GLU A C 1
ATOM 749 O O . GLU A 1 93 ? -14.521 -0.924 23.506 1.00 73.44 93 GLU A O 1
ATOM 754 N N . LEU A 1 94 ? -13.477 -2.276 22.051 1.00 71.19 94 LEU A N 1
ATOM 755 C CA . LEU A 1 94 ? -13.751 -1.423 20.885 1.00 71.19 94 LEU A CA 1
ATOM 756 C C . LEU A 1 94 ? -15.257 -1.293 20.607 1.00 71.19 94 LEU A C 1
ATOM 758 O O . LEU A 1 94 ? -15.734 -0.199 20.310 1.00 71.19 94 LEU A O 1
ATOM 762 N N . GLN A 1 95 ? -16.021 -2.385 20.726 1.00 67.12 95 GLN A N 1
ATOM 763 C CA . GLN A 1 95 ? -17.478 -2.346 20.556 1.00 67.12 95 GLN A CA 1
ATOM 764 C C . GLN A 1 95 ? -18.172 -1.556 21.667 1.00 67.12 95 GLN A C 1
ATOM 766 O O . GLN A 1 95 ? -19.053 -0.750 21.375 1.00 67.12 95 GLN A O 1
ATOM 771 N N . LYS A 1 96 ? -17.775 -1.771 22.925 1.00 71.12 96 LYS A N 1
ATOM 772 C CA . LYS A 1 96 ? -18.378 -1.115 24.086 1.00 71.12 96 LYS A CA 1
ATOM 773 C C . LYS A 1 96 ? -18.183 0.402 24.030 1.00 71.12 96 LYS A C 1
ATOM 775 O O . LYS A 1 96 ? -19.163 1.141 24.009 1.00 71.12 96 LYS A O 1
ATOM 780 N N . ARG A 1 97 ? -16.937 0.858 23.881 1.00 72.44 97 ARG A N 1
ATOM 781 C CA . ARG A 1 97 ? -16.615 2.293 23.839 1.00 72.44 97 ARG A CA 1
ATOM 782 C C . ARG A 1 97 ? -17.260 3.019 22.667 1.00 72.44 97 ARG A C 1
ATOM 784 O O . ARG A 1 97 ? -17.617 4.186 22.781 1.00 72.44 97 ARG A O 1
ATOM 791 N N . ARG A 1 98 ? -17.481 2.313 21.554 1.00 62.47 98 ARG A N 1
ATOM 792 C CA . ARG A 1 98 ? -18.227 2.830 20.402 1.00 62.47 98 ARG A CA 1
ATOM 793 C C . ARG A 1 98 ? -19.696 3.109 20.726 1.00 62.47 98 ARG A C 1
ATOM 795 O O . ARG A 1 98 ? -20.227 4.100 20.236 1.00 62.47 98 ARG A O 1
ATOM 802 N N . ILE A 1 99 ? -20.354 2.237 21.490 1.00 59.69 99 ILE A N 1
ATOM 803 C CA . ILE A 1 99 ? -21.749 2.445 21.919 1.00 59.69 99 ILE A CA 1
ATOM 804 C C . ILE A 1 99 ? -21.828 3.641 22.873 1.00 59.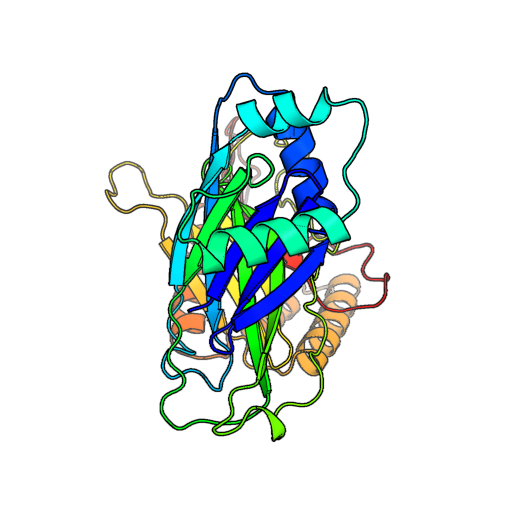69 99 ILE A C 1
ATOM 806 O O . ILE A 1 99 ? -22.789 4.402 22.833 1.00 59.69 99 ILE A O 1
ATOM 810 N N . GLU A 1 100 ? -20.795 3.819 23.691 1.00 69.50 100 GLU A N 1
ATOM 811 C CA . GLU A 1 100 ? -20.745 4.823 24.755 1.00 69.50 100 GLU A CA 1
ATOM 812 C C . GLU A 1 100 ? -20.170 6.180 24.291 1.00 69.50 100 GLU A C 1
ATOM 814 O O . GLU A 1 100 ? -20.230 7.155 25.034 1.00 69.50 100 GLU A O 1
ATOM 819 N N . GLY A 1 101 ? -19.659 6.280 23.055 1.00 64.56 101 GLY A N 1
ATOM 820 C CA . GLY A 1 101 ? -19.055 7.510 22.519 1.00 64.56 101 GLY A CA 1
ATOM 821 C C . GLY A 1 101 ? -17.730 7.888 23.191 1.00 64.56 101 GLY A C 1
ATOM 822 O O . GLY A 1 101 ? -17.359 9.061 23.215 1.00 64.56 101 GLY A O 1
ATOM 823 N N . GLU A 1 102 ? -17.034 6.908 23.765 1.00 74.19 102 GLU A N 1
ATOM 824 C CA . GLU A 1 102 ? -15.816 7.110 24.546 1.00 74.19 102 GLU A CA 1
ATOM 825 C C . GLU A 1 102 ? -14.553 7.198 23.676 1.00 74.19 102 GLU A C 1
ATOM 827 O O . GLU A 1 102 ? -14.525 6.808 22.506 1.00 74.19 102 GLU A O 1
ATOM 832 N N . SER A 1 103 ? -13.465 7.689 24.277 1.00 75.31 103 SER A N 1
ATOM 833 C CA . SER A 1 103 ? -12.144 7.730 23.650 1.00 75.31 103 SER A CA 1
ATOM 834 C C . SER A 1 103 ? -11.616 6.332 23.312 1.00 75.31 103 SER A C 1
ATOM 836 O O . SER A 1 103 ? -11.907 5.343 23.996 1.00 75.31 103 SER A O 1
ATOM 838 N N . LEU A 1 104 ? -10.790 6.261 22.260 1.00 73.06 104 LEU A N 1
ATOM 839 C CA . LEU A 1 104 ? -10.174 5.011 21.815 1.00 73.06 104 LEU A CA 1
ATOM 840 C C . LEU A 1 104 ? -9.420 4.318 22.963 1.00 73.06 104 LEU A C 1
ATOM 842 O O . LEU A 1 104 ? -8.719 4.990 23.729 1.00 73.06 104 LEU A O 1
ATOM 846 N N . PRO A 1 105 ? -9.510 2.981 23.068 1.00 75.31 105 PRO A N 1
ATOM 847 C CA . PRO A 1 105 ? -8.810 2.234 24.103 1.00 75.31 105 PRO A CA 1
ATOM 848 C C . PRO A 1 105 ? -7.292 2.432 24.083 1.00 75.31 105 PRO A C 1
ATOM 850 O O . PRO A 1 105 ? -6.686 2.666 23.035 1.00 75.31 105 PRO A O 1
ATOM 853 N N . ASP A 1 106 ? -6.655 2.198 25.234 1.00 78.00 106 ASP A N 1
ATOM 854 C CA . ASP A 1 106 ? -5.211 2.400 25.394 1.00 78.00 106 ASP A CA 1
ATOM 855 C C . ASP A 1 106 ? -4.320 1.499 24.535 1.00 78.00 106 ASP A C 1
ATOM 857 O O . ASP A 1 106 ? -3.138 1.771 24.364 1.00 78.00 106 ASP A O 1
ATOM 861 N N . PHE A 1 107 ? -4.873 0.430 23.972 1.00 77.69 107 PHE A N 1
ATOM 862 C CA . PHE A 1 107 ? -4.146 -0.475 23.087 1.00 77.69 107 PHE A CA 1
ATOM 863 C C . PHE A 1 107 ? -4.186 -0.062 21.608 1.00 77.69 107 PHE A C 1
ATOM 865 O O . PHE A 1 107 ? -3.506 -0.695 20.796 1.00 77.69 107 PHE A O 1
ATOM 872 N N . VAL A 1 108 ? -4.986 0.950 21.245 1.00 83.38 108 VAL A N 1
ATOM 873 C CA . VAL A 1 108 ? -5.006 1.523 19.894 1.00 83.38 108 VAL A CA 1
ATOM 874 C C . VAL A 1 108 ? -3.836 2.493 19.771 1.00 83.38 108 VAL A C 1
ATOM 876 O O . VAL A 1 108 ? -3.704 3.441 20.552 1.00 83.38 108 VAL A O 1
ATOM 879 N N . LEU A 1 109 ? -2.965 2.213 18.808 1.00 87.69 109 LEU A N 1
ATOM 880 C CA . LEU A 1 109 ? -1.745 2.965 18.544 1.00 87.69 109 LEU A CA 1
ATOM 881 C C . LEU A 1 109 ? -1.937 4.021 17.457 1.00 87.69 109 LEU A C 1
ATOM 883 O O . LEU A 1 109 ? -1.248 5.032 17.498 1.00 87.69 109 LEU A O 1
ATOM 887 N N . GLY A 1 110 ? -2.864 3.799 16.526 1.00 87.81 110 GLY A N 1
ATOM 888 C CA . GLY A 1 110 ? -3.225 4.747 15.477 1.00 87.81 110 GLY A CA 1
ATOM 889 C C . GLY A 1 110 ? -4.559 4.388 14.830 1.00 87.81 110 GLY A C 1
ATOM 890 O O . GLY A 1 110 ? -5.016 3.242 14.919 1.00 87.81 110 GLY A O 1
ATOM 891 N N . GLU A 1 111 ? -5.181 5.376 14.196 1.00 86.69 111 GLU A N 1
ATOM 892 C CA . GLU A 1 111 ? -6.440 5.234 13.468 1.00 86.69 111 GLU A CA 1
ATOM 893 C C . GLU A 1 111 ? -6.371 5.987 12.144 1.00 86.69 111 GLU A C 1
ATOM 895 O O . GLU A 1 111 ? -5.793 7.069 12.061 1.00 86.69 111 GLU A O 1
ATOM 900 N N . ILE A 1 112 ? -7.011 5.417 11.130 1.00 87.00 112 ILE A N 1
ATOM 901 C CA . ILE A 1 112 ? -7.281 6.092 9.868 1.00 87.00 112 ILE A CA 1
ATOM 902 C C . ILE A 1 112 ? -8.671 5.716 9.367 1.00 87.00 112 ILE A C 1
ATOM 904 O O . ILE A 1 112 ? -9.108 4.579 9.546 1.00 87.00 112 ILE A O 1
ATOM 908 N N . ALA A 1 113 ? -9.378 6.659 8.747 1.00 83.19 113 ALA A N 1
ATOM 909 C CA . ALA A 1 113 ? -10.725 6.436 8.244 1.00 83.19 113 ALA A CA 1
ATOM 910 C C . ALA A 1 113 ? -10.894 6.950 6.813 1.00 83.19 113 ALA A C 1
ATOM 912 O O . ALA A 1 113 ? -10.460 8.044 6.471 1.00 83.19 113 ALA A O 1
ATOM 913 N N . PHE A 1 114 ? -11.598 6.168 5.999 1.00 81.56 114 PHE A N 1
ATOM 914 C CA . PHE A 1 114 ? -11.915 6.465 4.610 1.00 81.56 114 PHE A CA 1
ATOM 915 C C . PHE A 1 114 ? -13.422 6.469 4.410 1.00 81.56 114 PHE A C 1
ATOM 917 O O . PHE A 1 114 ? -14.158 5.636 4.953 1.00 81.56 114 PHE A O 1
ATOM 924 N N . THR A 1 115 ? -13.902 7.369 3.564 1.00 81.56 115 THR A N 1
ATOM 925 C CA . THR A 1 115 ? -15.294 7.352 3.118 1.00 81.56 115 THR A CA 1
ATOM 926 C C . THR A 1 115 ? -15.335 6.908 1.669 1.00 81.56 115 THR A C 1
ATOM 928 O O . THR A 1 115 ? -14.787 7.574 0.802 1.00 81.56 115 THR A O 1
ATOM 931 N N . LEU A 1 116 ? -15.981 5.767 1.430 1.00 79.88 116 LEU A N 1
ATOM 932 C CA . LEU A 1 116 ? -16.203 5.204 0.103 1.00 79.88 116 LEU A CA 1
ATOM 933 C C . LEU A 1 116 ? -17.698 5.220 -0.199 1.00 79.88 116 LEU A C 1
ATOM 935 O O . LEU A 1 116 ? -18.497 4.863 0.674 1.00 79.88 116 LEU A O 1
ATOM 939 N N . ASN A 1 117 ? -18.057 5.622 -1.417 1.00 81.56 117 ASN A N 1
ATOM 940 C CA . ASN A 1 117 ? -19.435 5.668 -1.889 1.00 81.56 117 ASN A CA 1
ATOM 941 C C . ASN A 1 117 ? -19.684 4.565 -2.925 1.00 81.56 117 ASN A C 1
ATOM 943 O O . ASN A 1 117 ? -18.912 4.395 -3.866 1.00 81.56 117 ASN A O 1
ATOM 947 N N . THR A 1 118 ? -20.767 3.819 -2.746 1.00 75.31 118 THR A N 1
ATOM 948 C CA . THR A 1 118 ? -21.180 2.717 -3.625 1.00 75.31 118 THR A CA 1
ATOM 949 C C . THR A 1 118 ? -22.312 3.116 -4.570 1.00 75.31 118 THR A C 1
ATOM 951 O O . THR A 1 118 ? -22.624 2.372 -5.495 1.00 75.31 118 THR A O 1
ATOM 954 N N . GLY A 1 119 ? -22.939 4.280 -4.364 1.00 80.62 119 GLY A N 1
ATOM 955 C CA . GLY A 1 119 ? -24.139 4.672 -5.097 1.00 80.62 119 GLY A CA 1
ATOM 956 C C . GLY A 1 119 ? -25.249 3.634 -4.913 1.00 80.62 119 GLY A C 1
ATOM 957 O O . GLY A 1 119 ? -25.578 3.276 -3.785 1.00 80.62 119 GLY A O 1
ATOM 958 N N . SER A 1 120 ? -25.791 3.139 -6.025 1.00 80.50 120 SER A N 1
ATOM 959 C CA . SER A 1 120 ? -26.807 2.078 -6.072 1.00 80.50 120 SER A CA 1
ATOM 960 C C . SER A 1 120 ? -26.237 0.683 -6.369 1.00 80.50 120 SER A C 1
ATOM 962 O O . SER A 1 120 ? -27.004 -0.238 -6.632 1.00 80.50 120 SER A O 1
ATOM 964 N N . ASN A 1 121 ? -24.911 0.515 -6.400 1.00 79.56 121 ASN A N 1
ATOM 965 C CA . ASN A 1 121 ? -24.299 -0.774 -6.720 1.00 79.56 121 ASN A CA 1
ATOM 966 C C . ASN A 1 121 ? -24.403 -1.735 -5.531 1.00 79.56 121 ASN A C 1
ATOM 968 O O . ASN A 1 121 ? -24.161 -1.340 -4.392 1.00 79.56 121 ASN A O 1
ATOM 972 N N . THR A 1 122 ? -24.687 -3.007 -5.806 1.00 78.88 122 THR A N 1
ATOM 973 C CA . THR A 1 122 ? -24.703 -4.097 -4.822 1.00 78.88 122 THR A CA 1
ATOM 974 C C . THR A 1 122 ? -23.836 -5.262 -5.303 1.00 78.88 122 THR A C 1
ATOM 976 O O . THR A 1 122 ? -23.564 -5.402 -6.495 1.00 78.88 122 THR A O 1
ATOM 979 N N . GLY A 1 123 ? -23.356 -6.083 -4.372 1.00 74.81 123 GLY A N 1
ATOM 980 C CA . GLY A 1 123 ? -22.492 -7.232 -4.633 1.00 74.81 123 GLY A CA 1
ATOM 981 C C . GLY A 1 123 ? -21.249 -7.286 -3.743 1.00 74.81 123 GLY A C 1
ATOM 982 O O . GLY A 1 123 ? -21.015 -6.433 -2.883 1.00 74.81 123 GLY A O 1
ATOM 983 N N . GLY A 1 124 ? -20.441 -8.326 -3.951 1.00 75.94 124 GLY A N 1
ATOM 984 C CA . GLY A 1 124 ? -19.123 -8.463 -3.334 1.00 75.94 124 GLY A CA 1
ATOM 985 C C . GLY A 1 124 ? -18.069 -7.637 -4.074 1.00 75.94 124 GLY A C 1
ATOM 986 O O . GLY A 1 124 ? -18.051 -7.592 -5.298 1.00 75.94 124 GLY A O 1
ATOM 987 N N . THR A 1 125 ? -17.186 -6.990 -3.325 1.00 76.50 125 THR A N 1
ATOM 988 C CA . THR A 1 125 ? -16.045 -6.216 -3.821 1.00 76.50 125 THR A CA 1
ATOM 989 C C . THR A 1 125 ? -14.904 -6.285 -2.809 1.00 76.50 125 THR A C 1
ATOM 991 O O . THR A 1 125 ? -14.995 -6.961 -1.782 1.00 76.50 125 THR A O 1
ATOM 994 N N . SER A 1 126 ? -13.817 -5.568 -3.068 1.00 78.94 126 SER A N 1
ATOM 995 C CA . SER A 1 126 ? -12.739 -5.395 -2.105 1.00 78.94 126 SER A CA 1
ATOM 996 C C . SER A 1 126 ? -12.213 -3.966 -2.087 1.00 78.94 126 SER A C 1
ATOM 998 O O . SER A 1 126 ? -12.447 -3.179 -3.002 1.00 78.94 126 SER A O 1
ATOM 1000 N N . VAL A 1 127 ? -11.509 -3.619 -1.019 1.00 81.19 127 VAL A N 1
ATOM 1001 C CA . VAL A 1 127 ? -10.748 -2.381 -0.894 1.00 81.19 127 VAL A CA 1
ATOM 1002 C C . VAL A 1 127 ? -9.309 -2.772 -0.616 1.00 81.19 127 VAL A C 1
ATOM 1004 O O . VAL A 1 127 ? -9.027 -3.389 0.409 1.00 81.19 127 VAL A O 1
ATOM 1007 N N . GLY A 1 128 ? -8.415 -2.435 -1.540 1.00 84.75 128 GLY A N 1
ATOM 1008 C CA . GLY A 1 128 ? -6.978 -2.578 -1.344 1.00 84.75 128 GLY A CA 1
ATOM 1009 C C . GLY A 1 128 ? -6.445 -1.369 -0.588 1.00 84.75 128 GLY A C 1
ATOM 1010 O O . GLY A 1 128 ? -6.837 -0.240 -0.876 1.00 84.75 128 GLY A O 1
ATOM 1011 N N . ILE A 1 129 ? -5.570 -1.584 0.385 1.00 86.25 129 ILE A N 1
ATOM 1012 C CA . ILE A 1 129 ? -4.953 -0.520 1.175 1.00 86.25 129 ILE A CA 1
ATOM 1013 C C . ILE A 1 129 ? -3.460 -0.798 1.246 1.00 86.25 129 ILE A C 1
ATOM 1015 O O . ILE A 1 129 ? -3.051 -1.830 1.767 1.00 86.25 129 ILE A O 1
ATOM 1019 N N . SER A 1 130 ? -2.655 0.131 0.745 1.00 87.56 130 SER A N 1
ATOM 1020 C CA . SER A 1 130 ? -1.199 0.087 0.853 1.00 87.56 130 SER A CA 1
ATOM 1021 C C . SER A 1 130 ? -0.741 1.101 1.897 1.00 87.56 130 SER A C 1
ATOM 1023 O O . SER A 1 130 ? -1.064 2.284 1.799 1.00 87.56 130 SER A O 1
ATOM 1025 N N . ILE A 1 131 ? -0.012 0.639 2.910 1.00 88.19 131 ILE A N 1
ATOM 1026 C CA . ILE A 1 131 ? 0.522 1.450 4.008 1.00 88.19 131 ILE A CA 1
ATOM 1027 C C . ILE A 1 131 ? 1.978 1.796 3.714 1.00 88.19 131 ILE A C 1
ATOM 1029 O O . ILE A 1 131 ? 2.770 0.910 3.410 1.00 88.19 131 ILE A O 1
ATOM 1033 N N . TRP A 1 132 ? 2.335 3.069 3.840 1.00 89.94 132 TRP A N 1
ATOM 1034 C CA . TRP A 1 132 ? 3.635 3.634 3.492 1.00 89.94 132 TRP A CA 1
ATOM 1035 C C . TRP A 1 132 ? 4.285 4.312 4.690 1.00 89.94 132 TRP A C 1
ATOM 1037 O O . TRP A 1 132 ? 3.612 5.004 5.451 1.00 89.94 132 TRP A O 1
ATOM 1047 N N . ASP A 1 133 ? 5.599 4.140 4.820 1.00 89.00 133 ASP A N 1
ATOM 1048 C CA . ASP A 1 133 ? 6.447 4.932 5.711 1.00 89.00 133 ASP A CA 1
ATOM 1049 C C . ASP A 1 133 ? 6.639 6.318 5.088 1.00 89.00 133 ASP A C 1
ATOM 1051 O O . ASP A 1 133 ? 7.250 6.409 4.023 1.00 89.00 133 ASP A O 1
ATOM 1055 N N . GLU A 1 134 ? 6.133 7.392 5.702 1.00 88.00 134 GLU A N 1
ATOM 1056 C CA . GLU A 1 134 ? 6.278 8.730 5.109 1.00 88.00 134 GLU A CA 1
ATOM 1057 C C . GLU A 1 134 ? 7.720 9.241 5.165 1.00 88.00 134 GLU A C 1
ATOM 1059 O O . GLU A 1 134 ? 8.154 9.975 4.285 1.00 88.00 134 GLU A O 1
ATOM 1064 N N . GLU A 1 135 ? 8.511 8.861 6.161 1.00 85.38 135 GLU A N 1
ATOM 1065 C CA . GLU A 1 135 ? 9.891 9.344 6.240 1.00 85.38 135 GLU A CA 1
ATOM 1066 C C . GLU A 1 135 ? 10.810 8.561 5.297 1.00 85.38 135 GLU A C 1
ATOM 1068 O O . GLU A 1 135 ? 11.695 9.123 4.640 1.00 85.38 135 GLU A O 1
ATOM 1073 N N . ARG A 1 136 ? 10.582 7.247 5.198 1.00 83.88 136 ARG A N 1
ATOM 1074 C CA . ARG A 1 136 ? 11.362 6.351 4.333 1.00 83.88 136 ARG A CA 1
ATOM 1075 C C . ARG A 1 136 ? 10.769 6.154 2.948 1.00 83.88 136 ARG A C 1
ATOM 1077 O O . ARG A 1 136 ? 11.381 5.443 2.164 1.00 83.88 136 ARG A O 1
ATOM 1084 N N . GLN A 1 137 ? 9.625 6.762 2.650 1.00 83.94 137 GLN A N 1
ATOM 1085 C CA . GLN A 1 137 ? 8.977 6.786 1.336 1.00 83.94 137 GLN A CA 1
ATOM 1086 C C . G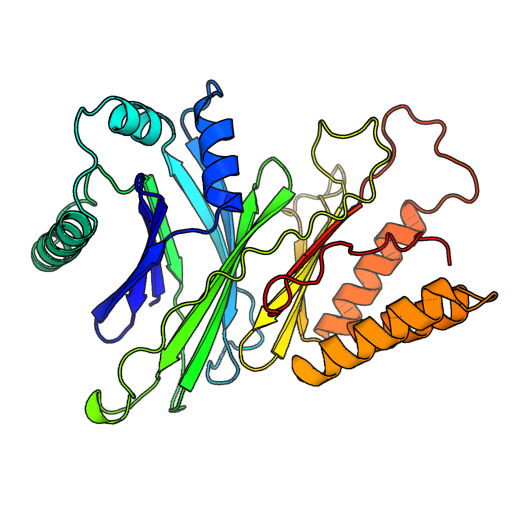LN A 1 137 ? 8.859 5.407 0.679 1.00 83.94 137 GLN A C 1
ATOM 1088 O O . GLN A 1 137 ? 9.124 5.240 -0.511 1.00 83.94 137 GLN A O 1
ATOM 1093 N N . ARG A 1 138 ? 8.483 4.395 1.464 1.00 84.19 138 ARG A N 1
ATOM 1094 C CA . ARG A 1 138 ? 8.385 3.004 1.001 1.00 84.19 138 ARG A CA 1
ATOM 1095 C C . ARG A 1 138 ? 7.133 2.314 1.543 1.00 84.19 138 ARG A C 1
ATOM 1097 O O . ARG A 1 138 ? 6.760 2.580 2.689 1.00 84.19 138 ARG A O 1
ATOM 1104 N N . PRO A 1 139 ? 6.506 1.411 0.772 1.00 85.06 139 PRO A N 1
ATOM 1105 C CA . PRO A 1 139 ? 5.396 0.600 1.254 1.00 85.06 139 PRO A CA 1
ATOM 1106 C C . PRO A 1 139 ? 5.879 -0.393 2.324 1.00 85.06 139 PRO A C 1
ATOM 1108 O O . PRO A 1 139 ? 6.952 -0.984 2.200 1.00 85.06 139 PRO A O 1
ATOM 1111 N N . ILE A 1 140 ? 5.070 -0.589 3.363 1.00 83.50 140 ILE A N 1
ATOM 1112 C CA . ILE A 1 140 ? 5.324 -1.476 4.509 1.00 83.50 140 ILE A CA 1
ATOM 1113 C C . ILE A 1 140 ? 4.348 -2.660 4.532 1.00 83.50 140 ILE A C 1
ATOM 1115 O O . ILE A 1 140 ? 4.735 -3.767 4.904 1.00 83.50 140 ILE A O 1
ATOM 1119 N N . GLU A 1 141 ? 3.082 -2.434 4.173 1.00 83.31 141 GLU A N 1
ATOM 1120 C CA . GLU A 1 141 ? 2.006 -3.413 4.354 1.00 83.31 141 GLU A CA 1
ATOM 1121 C C . GLU A 1 141 ? 0.874 -3.220 3.346 1.00 83.31 141 GLU A C 1
ATOM 1123 O O . GLU A 1 141 ? 0.568 -2.096 2.942 1.00 83.31 141 GLU A O 1
ATOM 1128 N N . GLU A 1 142 ? 0.215 -4.325 3.001 1.00 84.00 142 GLU A N 1
ATOM 1129 C CA . GLU A 1 142 ? -0.887 -4.382 2.052 1.00 84.00 142 GLU A CA 1
ATOM 1130 C C . GLU A 1 142 ? -2.053 -5.144 2.663 1.00 84.00 142 GLU A C 1
ATOM 1132 O O . GLU A 1 142 ? -1.930 -6.292 3.089 1.00 84.00 142 GLU A O 1
ATOM 1137 N N . ILE A 1 143 ? -3.215 -4.503 2.682 1.00 79.19 143 ILE A N 1
ATOM 1138 C CA . ILE A 1 143 ? -4.436 -5.054 3.253 1.00 79.19 143 ILE A CA 1
ATOM 1139 C C . ILE A 1 143 ? -5.499 -5.090 2.162 1.00 79.19 143 ILE A C 1
ATOM 1141 O O . ILE A 1 143 ? -5.875 -4.049 1.626 1.00 79.19 143 ILE A O 1
ATOM 1145 N N . ILE A 1 144 ? -6.042 -6.270 1.881 1.00 78.69 144 ILE A N 1
ATOM 1146 C CA . ILE A 1 144 ? -7.271 -6.431 1.107 1.00 78.69 144 ILE A CA 1
ATOM 1147 C C . ILE A 1 144 ? -8.431 -6.624 2.074 1.00 78.69 144 ILE A C 1
ATOM 1149 O O . ILE A 1 144 ? -8.495 -7.592 2.835 1.00 78.69 144 ILE A O 1
ATOM 1153 N N . LEU A 1 145 ? -9.389 -5.709 2.008 1.00 75.06 145 LEU A N 1
ATOM 1154 C CA . LEU A 1 145 ? -10.636 -5.786 2.751 1.00 75.06 145 LEU A CA 1
ATOM 1155 C C . LEU A 1 145 ? -11.758 -6.236 1.820 1.00 75.06 145 LEU A C 1
ATOM 1157 O O . LEU A 1 145 ? -12.179 -5.434 0.988 1.00 75.06 145 LEU A O 1
ATOM 1161 N N . PRO A 1 146 ? -12.282 -7.463 1.932 1.00 74.31 146 PRO A N 1
ATOM 1162 C CA . PRO A 1 146 ? -13.501 -7.826 1.238 1.00 74.31 146 PRO A CA 1
ATOM 1163 C C . PRO A 1 146 ? -14.659 -7.026 1.831 1.00 74.31 146 PRO A C 1
ATOM 1165 O O . PRO A 1 146 ? -14.839 -6.948 3.048 1.00 74.31 146 PRO A O 1
ATOM 1168 N N . ILE A 1 147 ? -15.447 -6.423 0.955 1.00 75.00 147 ILE A N 1
ATOM 1169 C CA . ILE A 1 147 ? -16.628 -5.646 1.303 1.00 75.00 147 ILE A CA 1
ATOM 1170 C C . ILE A 1 147 ? -17.801 -6.252 0.550 1.00 75.00 147 ILE A C 1
ATOM 1172 O O . ILE A 1 147 ? -17.720 -6.506 -0.646 1.00 75.00 147 ILE A O 1
ATOM 1176 N N . CYS A 1 148 ? -18.911 -6.454 1.243 1.00 75.31 148 CYS A N 1
ATOM 1177 C CA . CYS A 1 148 ? -20.182 -6.720 0.596 1.00 75.31 148 CYS A CA 1
ATOM 1178 C C . CYS A 1 148 ? -21.049 -5.467 0.685 1.00 75.31 148 CYS A C 1
ATOM 1180 O O . CYS A 1 148 ? -21.235 -4.909 1.768 1.00 75.31 148 CYS A O 1
ATOM 1182 N N . VAL A 1 149 ? -21.547 -5.019 -0.462 1.00 74.31 149 VAL A N 1
ATOM 1183 C CA . VAL A 1 149 ? -22.486 -3.908 -0.575 1.00 74.31 149 VAL A CA 1
ATOM 1184 C C . VAL A 1 149 ? -23.862 -4.497 -0.846 1.00 74.31 149 VAL A C 1
ATOM 1186 O O . VAL A 1 149 ? -24.045 -5.197 -1.836 1.00 74.31 149 VAL A O 1
ATOM 1189 N N . ALA A 1 150 ? -24.829 -4.242 0.025 1.00 72.06 150 ALA A N 1
ATOM 1190 C CA . ALA A 1 150 ? -26.171 -4.795 -0.103 1.00 72.06 150 ALA A CA 1
ATOM 1191 C C . ALA A 1 150 ? -27.225 -3.814 0.407 1.00 72.06 150 ALA A C 1
ATOM 1193 O O . ALA A 1 150 ? -26.939 -2.985 1.275 1.00 72.06 150 ALA A O 1
ATOM 1194 N N . GLU A 1 151 ? -28.450 -3.948 -0.100 1.00 70.38 151 GLU A N 1
ATOM 1195 C CA . GLU A 1 151 ? -29.612 -3.218 0.421 1.00 70.38 151 GLU A CA 1
ATOM 1196 C C . GLU A 1 151 ? -30.115 -3.853 1.727 1.00 70.38 151 GLU A C 1
ATOM 1198 O O . GLU A 1 151 ? -30.641 -3.166 2.606 1.00 70.38 151 GLU A O 1
ATOM 1203 N N . SER A 1 152 ? -29.893 -5.164 1.890 1.00 68.81 152 SER A N 1
ATOM 1204 C CA . SER A 1 152 ? -30.205 -5.920 3.102 1.00 68.81 152 SER A CA 1
ATOM 1205 C C . SER A 1 152 ? -29.006 -6.723 3.608 1.00 68.81 152 SER A C 1
ATOM 1207 O O . SER A 1 152 ? -28.321 -7.402 2.850 1.00 68.81 152 SER A O 1
ATOM 1209 N N . THR A 1 153 ? -28.804 -6.771 4.929 1.00 62.91 153 THR A N 1
ATOM 1210 C CA . THR A 1 153 ? -27.741 -7.584 5.561 1.00 62.91 153 THR A CA 1
ATOM 1211 C C . THR A 1 153 ? -27.874 -9.089 5.303 1.00 62.91 153 THR A C 1
ATOM 1213 O O . THR A 1 153 ? -26.923 -9.834 5.522 1.00 62.91 153 THR A O 1
ATOM 1216 N N . ARG A 1 154 ? -29.039 -9.554 4.830 1.00 64.44 154 ARG A N 1
ATOM 1217 C CA . ARG A 1 154 ? -29.286 -10.958 4.460 1.00 64.44 154 ARG A CA 1
ATOM 1218 C C . ARG A 1 154 ? -28.661 -11.359 3.120 1.00 64.44 154 ARG A C 1
ATOM 1220 O O . ARG A 1 154 ? -28.537 -12.552 2.867 1.00 64.44 154 ARG A O 1
ATOM 1227 N N . GLU A 1 155 ? -28.296 -10.393 2.282 1.00 65.50 155 GLU A N 1
ATOM 1228 C CA . GLU A 1 155 ? -27.749 -10.617 0.934 1.00 65.50 155 GLU A CA 1
ATOM 1229 C C . GLU A 1 155 ? -26.229 -10.791 0.941 1.00 65.50 155 GLU A C 1
ATOM 1231 O O . GLU A 1 155 ? -25.654 -11.300 -0.020 1.00 65.50 155 GLU A O 1
ATOM 1236 N N . CYS A 1 156 ? -25.571 -10.415 2.038 1.00 62.16 156 CYS A N 1
ATOM 1237 C CA . CYS A 1 156 ? -24.141 -10.596 2.180 1.00 62.16 156 CYS A CA 1
ATOM 1238 C C . CYS A 1 156 ? -23.815 -12.009 2.677 1.00 62.16 156 CYS A C 1
ATOM 1240 O O . CYS A 1 156 ? -24.239 -12.375 3.780 1.00 62.16 156 CYS A O 1
ATOM 1242 N N . PRO A 1 157 ? -23.038 -12.814 1.921 1.00 58.94 157 PRO A N 1
ATOM 1243 C CA . PRO A 1 157 ? -22.490 -14.049 2.465 1.00 58.94 157 PRO A CA 1
ATOM 1244 C C . PRO A 1 157 ? -21.675 -13.731 3.726 1.00 58.94 157 PRO A C 1
ATOM 1246 O O . PRO A 1 157 ? -21.120 -12.637 3.860 1.00 58.94 157 PRO A O 1
ATOM 1249 N N . ARG A 1 158 ? -21.630 -14.676 4.680 1.00 53.50 158 ARG A N 1
ATOM 1250 C CA . ARG A 1 158 ? -20.864 -14.512 5.929 1.00 53.50 158 ARG A CA 1
ATOM 1251 C C . ARG A 1 158 ? -19.456 -14.011 5.606 1.00 53.50 158 ARG A C 1
ATOM 1253 O O . ARG A 1 158 ? -18.825 -14.559 4.709 1.00 53.50 158 ARG A O 1
ATOM 1260 N N . ALA A 1 159 ? -19.030 -12.987 6.353 1.00 50.12 159 ALA A N 1
ATOM 1261 C CA . ALA A 1 159 ? -17.808 -12.216 6.144 1.00 50.12 159 ALA A CA 1
ATOM 1262 C C . ALA A 1 159 ? -16.667 -13.062 5.565 1.00 50.12 159 ALA A C 1
ATOM 1264 O O . ALA A 1 159 ? -16.132 -13.945 6.238 1.00 50.12 159 ALA A O 1
ATOM 1265 N N . VAL A 1 160 ? -16.315 -12.776 4.312 1.00 50.12 160 VAL A N 1
ATOM 1266 C CA . VAL A 1 160 ? -15.062 -13.247 3.722 1.00 50.12 160 VAL A CA 1
ATOM 1267 C C . VAL A 1 160 ? -13.935 -12.619 4.546 1.00 50.12 160 VAL A C 1
ATOM 1269 O O . VAL A 1 160 ? -14.032 -11.458 4.953 1.00 50.12 160 VAL A O 1
ATOM 1272 N N . SER A 1 161 ? -12.910 -13.394 4.887 1.00 52.75 161 SER A N 1
ATOM 1273 C CA . SER A 1 161 ? -11.790 -12.893 5.681 1.00 52.75 161 SER A CA 1
ATOM 1274 C C . SER A 1 161 ? -11.043 -11.805 4.919 1.00 52.75 161 SER A C 1
ATOM 1276 O O . SER A 1 161 ? -10.771 -11.954 3.734 1.00 52.75 161 SER A O 1
ATOM 1278 N N . ALA A 1 162 ? -10.687 -10.717 5.606 1.00 54.25 162 ALA A N 1
ATOM 1279 C CA . ALA A 1 162 ? -9.678 -9.802 5.087 1.00 54.25 162 ALA A CA 1
ATOM 1280 C C . ALA A 1 162 ? -8.367 -10.548 4.859 1.00 54.25 162 ALA A C 1
ATOM 1282 O O . ALA A 1 162 ? -7.991 -11.391 5.679 1.00 54.25 162 ALA A O 1
ATOM 1283 N N . ASP A 1 163 ? -7.662 -10.196 3.788 1.00 59.28 163 ASP A N 1
ATOM 1284 C CA . ASP A 1 163 ? -6.371 -10.767 3.444 1.00 59.28 163 ASP A CA 1
ATOM 1285 C C . ASP A 1 163 ? -5.273 -9.708 3.446 1.00 59.28 163 ASP A C 1
ATOM 1287 O O . ASP A 1 163 ? -5.212 -8.859 2.568 1.00 59.28 163 ASP A O 1
ATOM 1291 N N . SER A 1 164 ? -4.407 -9.725 4.474 1.00 52.72 164 SER A N 1
ATOM 1292 C CA . SER A 1 164 ? -3.065 -9.157 4.315 1.00 52.72 164 SER A CA 1
ATOM 1293 C C . SER A 1 164 ? -2.341 -10.029 3.305 1.00 52.72 164 SER A C 1
ATOM 1295 O O . SER A 1 164 ? -2.330 -11.254 3.446 1.00 52.72 164 SER A O 1
ATOM 1297 N N . LEU A 1 165 ? -1.785 -9.383 2.290 1.00 55.25 165 LEU A N 1
ATOM 1298 C CA . LEU A 1 165 ? -1.024 -10.061 1.255 1.00 55.25 165 LEU A CA 1
ATOM 1299 C C . LEU A 1 165 ? 0.458 -10.189 1.612 1.00 55.25 165 LEU A C 1
ATOM 1301 O O . LEU A 1 165 ? 1.232 -10.518 0.724 1.00 55.25 165 LEU A O 1
ATOM 1305 N N . ALA A 1 166 ? 0.856 -9.921 2.864 1.00 51.00 166 ALA A N 1
ATOM 1306 C CA . ALA A 1 166 ? 2.247 -9.869 3.310 1.00 51.00 166 ALA A CA 1
ATOM 1307 C C . ALA A 1 166 ? 3.101 -10.992 2.697 1.00 51.00 166 ALA A C 1
ATOM 1309 O O . ALA A 1 166 ? 3.105 -12.132 3.157 1.00 51.00 166 ALA A O 1
ATOM 1310 N N . GLY A 1 167 ? 3.809 -10.637 1.628 1.00 41.72 167 GLY A N 1
ATOM 1311 C CA . GLY A 1 167 ? 4.708 -11.503 0.889 1.00 41.72 167 GLY A CA 1
ATOM 1312 C C . GLY A 1 167 ? 6.110 -10.897 0.904 1.00 41.72 167 GLY A C 1
ATOM 1313 O O . GLY A 1 167 ? 6.246 -9.665 0.939 1.00 41.72 167 GLY A O 1
ATOM 1314 N N . PRO A 1 168 ? 7.168 -11.724 0.889 1.00 40.31 168 PRO A N 1
ATOM 1315 C CA . PRO A 1 168 ? 8.533 -11.246 0.745 1.00 40.31 168 PRO A CA 1
ATOM 1316 C C . PRO A 1 168 ? 8.708 -10.660 -0.661 1.00 40.31 168 PRO A C 1
ATOM 1318 O O . PRO A 1 168 ? 8.970 -11.362 -1.627 1.00 40.31 168 PRO A O 1
ATOM 1321 N N . GLY A 1 169 ? 8.535 -9.349 -0.783 1.00 42.94 169 GLY A N 1
ATOM 1322 C CA . GLY A 1 169 ? 8.690 -8.625 -2.039 1.00 42.94 169 GLY A CA 1
ATOM 1323 C C . GLY A 1 169 ? 9.649 -7.462 -1.876 1.00 42.94 169 GLY A C 1
ATOM 1324 O O . GLY A 1 169 ? 9.250 -6.325 -2.089 1.00 42.94 169 GLY A O 1
ATOM 1325 N N . LEU A 1 170 ? 10.886 -7.709 -1.438 1.00 41.25 170 LEU A N 1
ATOM 1326 C CA . LEU A 1 170 ? 11.920 -6.674 -1.457 1.00 41.25 170 LEU A CA 1
ATOM 1327 C C . LEU A 1 170 ? 12.813 -6.886 -2.678 1.00 41.25 170 LEU A C 1
ATOM 1329 O O . LEU A 1 170 ? 13.735 -7.700 -2.644 1.00 41.25 170 LEU A O 1
ATOM 1333 N N . LEU A 1 171 ? 12.549 -6.131 -3.744 1.00 43.53 171 LEU A N 1
ATOM 1334 C CA . LEU A 1 171 ? 13.573 -5.823 -4.729 1.00 43.53 171 LEU A CA 1
ATOM 1335 C C . LEU A 1 171 ? 14.012 -4.378 -4.489 1.00 43.53 171 LEU A C 1
ATOM 1337 O O . LEU A 1 171 ? 13.481 -3.421 -5.047 1.00 43.53 171 LEU A O 1
ATOM 1341 N N . GLU A 1 172 ? 14.993 -4.213 -3.614 1.00 44.41 172 GLU A N 1
ATOM 1342 C CA . GLU A 1 172 ? 15.691 -2.942 -3.498 1.00 44.41 172 GLU A CA 1
ATOM 1343 C C . GLU A 1 172 ? 16.676 -2.876 -4.677 1.00 44.41 172 GLU A C 1
ATOM 1345 O O . GLU A 1 172 ? 17.697 -3.561 -4.671 1.00 44.41 172 GLU A O 1
ATOM 1350 N N . LEU A 1 173 ? 16.362 -2.104 -5.728 1.00 45.50 173 LEU A N 1
ATOM 1351 C CA . LEU A 1 173 ? 17.295 -1.820 -6.834 1.00 45.50 173 LEU A CA 1
ATOM 1352 C C . LEU A 1 173 ? 18.340 -0.787 -6.389 1.00 45.50 173 LEU A C 1
ATOM 1354 O O . LEU A 1 173 ? 18.608 0.204 -7.064 1.00 45.50 173 LEU A O 1
ATOM 1358 N N . ALA A 1 174 ? 18.912 -1.012 -5.213 1.00 37.75 174 ALA A N 1
ATOM 1359 C CA . ALA A 1 174 ? 19.954 -0.196 -4.642 1.00 37.75 174 ALA A CA 1
ATOM 1360 C C . ALA A 1 174 ? 21.139 -1.125 -4.364 1.00 37.75 174 ALA A C 1
ATOM 1362 O O . ALA A 1 174 ? 20.998 -2.192 -3.765 1.00 37.75 174 ALA A O 1
ATOM 1363 N N . THR A 1 175 ? 22.308 -0.759 -4.883 1.00 37.66 175 THR A N 1
ATOM 1364 C CA . THR A 1 175 ? 23.562 -1.489 -4.675 1.00 37.66 175 THR A CA 1
ATOM 1365 C C . THR A 1 175 ? 23.763 -1.769 -3.180 1.00 37.66 175 THR A C 1
ATOM 1367 O O . THR A 1 175 ? 23.409 -0.938 -2.345 1.00 37.66 175 THR A O 1
ATOM 1370 N N . GLU A 1 176 ? 24.320 -2.932 -2.816 1.00 36.28 176 GLU A N 1
ATOM 1371 C CA . GLU A 1 176 ? 24.389 -3.474 -1.437 1.00 36.28 176 GLU A CA 1
ATOM 1372 C C . GLU A 1 176 ? 24.915 -2.505 -0.347 1.00 36.28 176 GLU A C 1
ATOM 1374 O O . GLU A 1 176 ? 24.736 -2.753 0.845 1.00 36.28 176 GLU A O 1
ATOM 1379 N N . GLN A 1 177 ? 25.518 -1.378 -0.732 1.00 39.06 177 GLN A N 1
ATOM 1380 C CA . GLN A 1 177 ? 25.985 -0.297 0.141 1.00 39.06 177 GLN A CA 1
ATOM 1381 C C . GLN A 1 177 ? 24.886 0.653 0.661 1.00 39.06 177 GLN A C 1
ATOM 1383 O O . GLN A 1 177 ? 25.180 1.506 1.491 1.00 39.06 177 GLN A O 1
ATOM 1388 N N . SER A 1 178 ? 23.632 0.534 0.213 1.00 44.62 178 SER A N 1
ATOM 1389 C CA . SER A 1 178 ? 22.630 1.608 0.352 1.00 44.62 178 SER A CA 1
ATOM 1390 C C . SER A 1 178 ? 21.396 1.276 1.206 1.00 44.62 178 SER A C 1
ATOM 1392 O O . SER A 1 178 ? 20.358 1.923 1.075 1.00 44.62 178 SER A O 1
ATOM 1394 N N . ARG A 1 179 ? 21.542 0.343 2.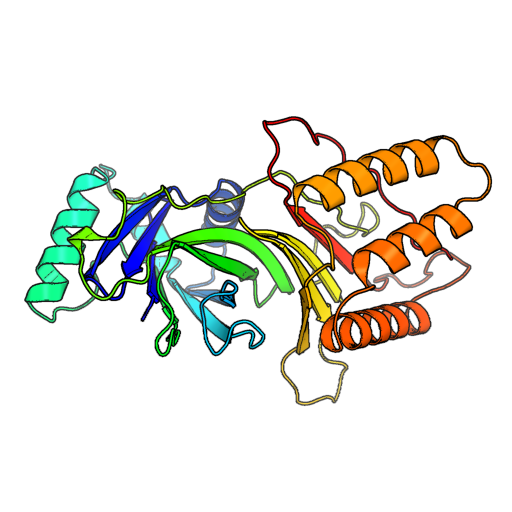162 1.00 49.62 179 ARG A N 1
ATOM 1395 C CA . ARG A 1 179 ? 20.502 -0.033 3.150 1.00 49.62 179 ARG A CA 1
ATOM 1396 C C . ARG A 1 179 ? 20.072 1.102 4.094 1.00 49.62 179 ARG A C 1
ATOM 1398 O O . ARG A 1 179 ? 19.090 0.955 4.823 1.00 49.62 179 ARG A O 1
ATOM 1405 N N . GLU A 1 180 ? 20.794 2.221 4.100 1.00 53.50 180 GLU A N 1
ATOM 1406 C CA . GLU A 1 180 ? 20.472 3.408 4.888 1.00 53.50 180 GLU A CA 1
ATOM 1407 C C . GLU A 1 180 ? 20.054 4.563 3.960 1.00 53.50 180 GLU A C 1
ATOM 1409 O O . GLU A 1 180 ? 20.839 5.113 3.189 1.00 53.50 180 GLU A O 1
ATOM 1414 N N . GLY A 1 181 ? 18.769 4.922 3.996 1.00 66.00 181 GLY A N 1
ATOM 1415 C CA . GLY A 1 181 ? 18.241 6.165 3.428 1.00 66.00 181 GLY A CA 1
ATOM 1416 C C . GLY A 1 181 ? 16.941 6.014 2.632 1.00 66.00 181 GLY A C 1
ATOM 1417 O O . GLY A 1 181 ? 16.530 4.921 2.260 1.00 66.00 181 GLY A O 1
ATOM 1418 N N . THR A 1 182 ? 16.283 7.148 2.405 1.00 77.44 182 THR A N 1
ATOM 1419 C CA . THR A 1 182 ? 15.020 7.264 1.662 1.00 77.44 182 THR A CA 1
ATOM 1420 C C . THR A 1 182 ? 15.270 7.127 0.151 1.00 77.44 182 THR A C 1
ATOM 1422 O O . THR A 1 182 ? 16.188 7.793 -0.344 1.00 77.44 182 THR A O 1
ATOM 1425 N N . PRO A 1 183 ? 14.498 6.308 -0.589 1.00 81.06 183 PRO A N 1
ATOM 1426 C CA . PRO A 1 183 ? 14.614 6.219 -2.036 1.00 81.06 183 PRO A CA 1
ATOM 1427 C C . PRO A 1 183 ? 14.126 7.512 -2.706 1.00 81.06 183 PRO A C 1
ATOM 1429 O O . PRO A 1 183 ? 13.350 8.281 -2.129 1.00 81.06 183 PRO A O 1
ATOM 1432 N N . ASP A 1 184 ? 14.595 7.755 -3.925 1.00 84.81 184 ASP A N 1
ATOM 1433 C CA . ASP A 1 184 ? 14.174 8.896 -4.744 1.00 84.81 184 ASP A CA 1
ATOM 1434 C C . ASP A 1 184 ? 12.850 8.603 -5.448 1.00 84.81 184 ASP A C 1
ATOM 1436 O O . ASP A 1 184 ? 12.031 9.500 -5.639 1.00 84.81 184 ASP A O 1
ATOM 1440 N N . ALA A 1 185 ? 12.593 7.327 -5.731 1.00 87.06 185 ALA A N 1
ATOM 1441 C CA . ALA A 1 185 ? 11.295 6.851 -6.166 1.00 87.06 185 ALA A CA 1
ATOM 1442 C C . ALA A 1 185 ? 10.983 5.453 -5.623 1.00 87.06 185 ALA A C 1
ATOM 1444 O O . ALA A 1 185 ? 11.875 4.681 -5.271 1.00 87.06 185 ALA A O 1
ATOM 1445 N N . SER A 1 186 ? 9.700 5.112 -5.591 1.00 87.56 186 SER A N 1
ATOM 1446 C CA . SER A 1 186 ? 9.211 3.816 -5.134 1.00 87.56 186 SER A CA 1
ATOM 1447 C C . SER A 1 186 ? 8.115 3.304 -6.056 1.00 87.56 186 SER A C 1
ATOM 1449 O O . SER A 1 186 ? 7.123 3.984 -6.296 1.00 87.56 186 SER A O 1
ATOM 1451 N N . LEU A 1 187 ? 8.271 2.080 -6.538 1.00 87.50 187 LEU A N 1
ATOM 1452 C CA . LEU A 1 187 ? 7.302 1.345 -7.331 1.00 87.50 187 LEU A CA 1
ATOM 1453 C C . LEU A 1 187 ? 6.711 0.220 -6.484 1.00 87.50 187 LEU A C 1
ATOM 1455 O O . LEU A 1 187 ? 7.434 -0.615 -5.945 1.00 87.50 187 LEU A O 1
ATOM 1459 N N . HIS A 1 188 ? 5.392 0.172 -6.393 1.00 86.50 188 HIS A N 1
ATOM 1460 C CA . HIS A 1 188 ? 4.681 -0.848 -5.651 1.00 86.50 188 HIS A CA 1
ATOM 1461 C C . HIS A 1 188 ? 3.567 -1.455 -6.496 1.00 86.50 188 HIS A C 1
ATOM 1463 O O . HIS A 1 188 ? 2.683 -0.736 -6.946 1.00 86.50 188 HIS A O 1
ATOM 1469 N N . ILE A 1 189 ? 3.596 -2.768 -6.708 1.00 87.31 189 ILE A N 1
ATOM 1470 C CA . ILE A 1 189 ? 2.570 -3.501 -7.453 1.00 87.31 189 ILE A CA 1
ATOM 1471 C C . ILE A 1 189 ? 1.971 -4.555 -6.536 1.00 87.31 189 ILE A C 1
ATOM 1473 O O . ILE A 1 189 ? 2.704 -5.348 -5.951 1.00 87.31 189 ILE A O 1
ATOM 1477 N N . PHE A 1 190 ? 0.651 -4.602 -6.422 1.00 84.50 190 PHE A N 1
ATOM 1478 C CA . PHE A 1 190 ? 0.000 -5.631 -5.626 1.00 84.50 190 PHE A CA 1
ATOM 1479 C C . PHE A 1 190 ? -1.328 -6.078 -6.218 1.00 84.50 190 PHE A C 1
ATOM 1481 O O . PHE A 1 190 ? -1.978 -5.384 -7.003 1.00 84.50 190 PHE A O 1
ATOM 1488 N N . GLU A 1 191 ? -1.705 -7.292 -5.851 1.00 83.69 191 GLU A N 1
ATOM 1489 C CA . GLU A 1 191 ? -2.933 -7.924 -6.295 1.00 83.69 191 GLU A CA 1
ATOM 1490 C C . GLU A 1 191 ? -4.131 -7.506 -5.432 1.00 83.69 191 GLU A C 1
ATOM 1492 O O . GLU A 1 191 ? -4.029 -7.331 -4.225 1.00 83.69 191 GLU A O 1
ATOM 1497 N N . MET A 1 192 ? -5.291 -7.343 -6.053 1.00 81.81 192 MET A N 1
ATOM 1498 C CA . MET A 1 192 ? -6.598 -7.295 -5.408 1.00 81.81 192 MET A CA 1
ATOM 1499 C C . MET A 1 192 ? -7.437 -8.469 -5.921 1.00 81.81 192 MET A C 1
ATOM 1501 O O . MET A 1 192 ? -7.093 -9.097 -6.919 1.00 81.81 192 MET A O 1
ATOM 1505 N N . SER A 1 193 ? -8.574 -8.741 -5.275 1.00 75.94 193 SER A N 1
ATOM 1506 C CA . SER A 1 193 ? -9.448 -9.862 -5.667 1.00 75.94 193 SER A CA 1
ATOM 1507 C C . SER A 1 193 ? -9.886 -9.849 -7.142 1.00 75.94 193 SER A C 1
ATOM 1509 O O . SER A 1 193 ? -10.071 -10.913 -7.724 1.00 75.94 193 SER A O 1
ATOM 1511 N N . ASP A 1 194 ? -10.038 -8.671 -7.753 1.00 77.81 194 ASP A N 1
ATOM 1512 C CA . ASP A 1 194 ? -10.557 -8.493 -9.113 1.00 77.81 194 ASP A CA 1
ATOM 1513 C C . ASP A 1 194 ? -9.546 -7.902 -10.112 1.00 77.81 194 ASP A C 1
ATOM 1515 O O . ASP A 1 194 ? -9.800 -7.917 -11.317 1.00 77.81 194 ASP A O 1
ATOM 1519 N N . ARG A 1 195 ? -8.402 -7.381 -9.654 1.00 86.19 195 ARG A N 1
ATOM 1520 C CA . ARG A 1 195 ? -7.441 -6.648 -10.499 1.00 86.19 195 ARG A CA 1
ATOM 1521 C C . ARG A 1 195 ? -6.052 -6.576 -9.877 1.00 86.19 195 ARG A C 1
ATOM 1523 O O . ARG A 1 195 ? -5.892 -6.807 -8.686 1.00 86.19 195 ARG A O 1
ATOM 1530 N N . VAL A 1 196 ? -5.059 -6.172 -10.661 1.00 87.25 196 VAL A N 1
ATOM 1531 C CA . VAL A 1 196 ? -3.722 -5.813 -10.162 1.00 87.25 196 VAL A CA 1
ATOM 1532 C C . VAL A 1 196 ? -3.567 -4.300 -10.216 1.00 87.25 196 VAL A C 1
ATOM 1534 O O . VAL A 1 196 ? -3.956 -3.665 -11.199 1.00 87.25 196 VAL A O 1
ATOM 1537 N N . VAL A 1 197 ? -3.013 -3.717 -9.159 1.00 89.19 197 VAL A N 1
ATOM 1538 C CA . VAL A 1 197 ? -2.789 -2.275 -9.059 1.00 89.19 197 VAL A CA 1
ATOM 1539 C C . VAL A 1 197 ? -1.309 -1.967 -8.903 1.00 89.19 197 VAL A C 1
ATOM 1541 O O . VAL A 1 197 ? -0.561 -2.721 -8.282 1.00 89.19 197 VAL A O 1
ATOM 1544 N N . GLY A 1 198 ? -0.897 -0.850 -9.487 1.00 90.00 198 GLY A N 1
ATOM 1545 C CA . GLY A 1 198 ? 0.435 -0.287 -9.342 1.00 90.00 198 GLY A CA 1
ATOM 1546 C C . GLY A 1 198 ? 0.374 1.092 -8.699 1.00 90.00 198 GLY A C 1
ATOM 1547 O O . GLY A 1 198 ? -0.615 1.812 -8.838 1.00 90.00 198 GLY A O 1
ATOM 1548 N N . VAL A 1 199 ? 1.433 1.457 -7.989 1.00 90.44 199 VAL A N 1
ATOM 1549 C CA . VAL A 1 199 ? 1.647 2.774 -7.395 1.00 90.44 199 VAL A CA 1
ATOM 1550 C C . VAL A 1 199 ? 3.088 3.163 -7.631 1.00 90.44 199 VAL A C 1
ATOM 1552 O O . VAL A 1 199 ? 3.999 2.464 -7.194 1.00 90.44 199 VAL A O 1
ATOM 1555 N N . PHE A 1 200 ? 3.292 4.292 -8.291 1.00 90.88 200 PHE A N 1
ATOM 1556 C CA . PHE A 1 200 ? 4.599 4.916 -8.387 1.00 90.88 200 PHE A CA 1
ATOM 1557 C C . PHE A 1 200 ? 4.614 6.162 -7.510 1.00 90.88 200 PHE A C 1
ATOM 1559 O O . PHE A 1 200 ? 3.690 6.968 -7.554 1.00 90.88 200 PHE A O 1
ATOM 1566 N N . TYR A 1 201 ? 5.632 6.296 -6.681 1.00 88.88 201 TYR A N 1
ATOM 1567 C CA . TYR A 1 201 ? 5.900 7.475 -5.877 1.00 88.88 201 TYR A CA 1
ATOM 1568 C C . TYR A 1 201 ? 7.220 8.071 -6.346 1.00 88.88 201 TYR A C 1
ATOM 1570 O O . TYR A 1 201 ? 8.213 7.352 -6.428 1.00 88.88 201 TYR A O 1
ATOM 1578 N N . GLU A 1 202 ? 7.239 9.376 -6.587 1.00 86.94 202 GLU A N 1
ATOM 1579 C CA . GLU A 1 202 ? 8.465 10.132 -6.835 1.00 86.94 202 GLU A CA 1
ATOM 1580 C C . GLU A 1 202 ? 8.623 11.188 -5.742 1.00 86.94 202 GLU A C 1
ATOM 1582 O O . GLU A 1 202 ? 7.688 11.936 -5.415 1.00 86.94 202 GLU A O 1
ATOM 1587 N N . LYS A 1 203 ? 9.815 11.238 -5.147 1.00 83.44 203 LYS A N 1
ATOM 1588 C CA . LYS A 1 203 ? 10.148 12.231 -4.135 1.00 83.44 203 LYS A CA 1
ATOM 1589 C C . LYS A 1 203 ? 10.084 13.633 -4.754 1.00 83.44 203 LYS A C 1
ATOM 1591 O O . LYS A 1 203 ? 10.596 13.833 -5.853 1.00 83.44 203 LYS A O 1
ATOM 1596 N N . PRO A 1 204 ? 9.507 14.633 -4.057 1.00 79.25 204 PRO A N 1
ATOM 1597 C CA . PRO A 1 204 ? 9.486 15.999 -4.557 1.00 79.25 204 PRO A CA 1
ATOM 1598 C C . PRO A 1 204 ? 10.886 16.489 -4.891 1.00 79.25 204 PRO A C 1
ATOM 1600 O O . PRO A 1 204 ? 11.817 16.365 -4.086 1.00 79.25 204 PRO A O 1
ATOM 1603 N N . ARG A 1 205 ? 11.010 17.110 -6.061 1.00 75.19 205 ARG A N 1
ATOM 1604 C CA . ARG A 1 205 ? 12.245 17.774 -6.458 1.00 75.19 205 ARG A CA 1
ATOM 1605 C C . ARG A 1 205 ? 12.504 18.969 -5.539 1.00 75.19 205 ARG A C 1
ATOM 1607 O O . ARG A 1 205 ? 11.551 19.639 -5.121 1.00 75.19 205 ARG A O 1
ATOM 1614 N N . PRO A 1 206 ? 13.773 19.292 -5.244 1.00 70.00 206 PRO A N 1
ATOM 1615 C CA . PRO A 1 206 ? 14.108 20.508 -4.516 1.00 70.00 206 PRO A CA 1
ATOM 1616 C C . PRO A 1 206 ? 13.449 21.736 -5.165 1.00 70.00 206 PRO A C 1
ATOM 1618 O O . PRO A 1 206 ? 13.613 21.979 -6.357 1.00 70.00 206 PRO A O 1
ATOM 1621 N N . GLY A 1 207 ? 12.680 22.500 -4.384 1.00 65.31 207 GLY A N 1
ATOM 1622 C CA . GLY A 1 207 ? 11.963 23.689 -4.864 1.00 65.31 207 GLY A CA 1
ATOM 1623 C C . GLY A 1 207 ? 10.548 23.440 -5.401 1.00 65.31 207 GLY A C 1
ATOM 1624 O O . GLY A 1 207 ? 9.839 24.406 -5.678 1.00 65.31 207 GLY A O 1
ATOM 1625 N N . VAL A 1 208 ? 10.094 22.186 -5.490 1.00 68.31 208 VAL A N 1
ATOM 1626 C CA . VAL A 1 208 ? 8.695 21.854 -5.798 1.00 68.31 208 VAL A CA 1
ATOM 1627 C C . VAL A 1 208 ? 7.915 21.731 -4.487 1.00 68.31 208 VAL A C 1
ATOM 1629 O O . VAL A 1 208 ? 8.214 20.888 -3.649 1.00 68.31 208 VAL A O 1
ATOM 1632 N N . LEU A 1 209 ? 6.911 22.595 -4.294 1.00 55.34 209 LEU A N 1
ATOM 1633 C CA . LEU A 1 209 ? 6.130 22.701 -3.047 1.00 55.34 209 LEU A CA 1
ATOM 1634 C C . LEU A 1 209 ? 5.066 21.604 -2.862 1.00 55.34 209 LEU A C 1
ATOM 1636 O O . LEU A 1 209 ? 4.273 21.671 -1.924 1.00 55.34 209 LEU A O 1
ATOM 1640 N N . THR A 1 210 ? 4.997 20.612 -3.746 1.00 56.78 210 THR A N 1
ATOM 1641 C CA . THR A 1 210 ? 4.044 19.510 -3.602 1.00 56.78 210 THR A CA 1
ATOM 1642 C C . THR A 1 210 ? 4.628 18.443 -2.685 1.00 56.78 210 THR A C 1
ATOM 1644 O O . THR A 1 210 ? 5.778 18.044 -2.855 1.00 56.78 210 THR A O 1
ATOM 1647 N N . SER A 1 211 ? 3.836 17.928 -1.739 1.00 57.97 211 SER A N 1
ATOM 1648 C CA . SER A 1 211 ? 4.124 16.623 -1.133 1.00 57.97 211 SER A CA 1
ATOM 1649 C C . SER A 1 211 ? 4.244 15.577 -2.247 1.00 57.97 211 SER A C 1
ATOM 1651 O O . SER A 1 211 ? 3.578 15.725 -3.274 1.00 57.97 211 SER A O 1
ATOM 1653 N N . GLY A 1 212 ? 5.098 14.563 -2.074 1.00 62.91 212 GLY A N 1
ATOM 1654 C CA . GLY A 1 212 ? 5.404 13.600 -3.137 1.00 62.91 212 GLY A CA 1
ATOM 1655 C C . GLY A 1 212 ? 4.146 13.033 -3.785 1.00 62.91 212 GLY A C 1
ATOM 1656 O O . GLY A 1 212 ? 3.130 12.813 -3.116 1.00 62.91 212 GLY A O 1
ATOM 1657 N N . ILE A 1 213 ? 4.193 12.903 -5.108 1.00 81.06 213 ILE A N 1
ATOM 1658 C CA . ILE A 1 213 ? 3.014 12.596 -5.910 1.00 81.06 213 ILE A CA 1
ATOM 1659 C C . ILE A 1 213 ? 2.958 11.086 -6.096 1.00 81.06 213 ILE A C 1
ATOM 1661 O O . ILE A 1 213 ? 3.923 10.457 -6.526 1.00 81.06 213 ILE A O 1
ATOM 1665 N N . TYR A 1 214 ? 1.811 10.515 -5.744 1.00 85.62 214 TYR A N 1
ATOM 1666 C CA . TYR A 1 214 ? 1.505 9.119 -6.003 1.00 85.62 214 TYR A CA 1
ATOM 1667 C C . TYR A 1 214 ? 0.796 9.015 -7.351 1.00 85.62 214 TYR A C 1
ATOM 1669 O O . TYR A 1 214 ? -0.217 9.680 -7.578 1.00 85.62 214 TYR A O 1
ATOM 1677 N N . TYR A 1 215 ? 1.306 8.146 -8.215 1.00 88.75 215 TYR A N 1
ATOM 1678 C CA . TYR A 1 215 ? 0.779 7.825 -9.534 1.00 88.75 215 TYR A CA 1
ATOM 1679 C C . TYR A 1 215 ? 0.258 6.386 -9.521 1.00 88.75 215 TYR A C 1
ATOM 1681 O O . TYR A 1 215 ? 0.999 5.446 -9.817 1.00 88.75 215 TYR A O 1
ATOM 1689 N N . PRO A 1 216 ? -0.993 6.182 -9.089 1.00 88.75 216 PRO A N 1
ATOM 1690 C CA . PRO A 1 216 ? -1.621 4.874 -9.070 1.00 88.75 216 PRO A CA 1
ATOM 1691 C C . PRO A 1 216 ? -2.174 4.498 -10.444 1.00 88.75 216 PRO A C 1
ATOM 1693 O O . PRO A 1 216 ? -2.665 5.363 -11.163 1.00 88.75 216 PRO A O 1
ATOM 1696 N N . TRP A 1 217 ? -2.192 3.212 -10.781 1.00 90.94 217 TRP A N 1
ATOM 1697 C CA . TRP A 1 217 ? -2.878 2.706 -11.971 1.00 90.94 217 TRP A CA 1
ATOM 1698 C C . TRP A 1 217 ? -3.403 1.287 -11.765 1.00 90.94 217 TRP A C 1
ATOM 1700 O O . TRP A 1 217 ? -3.043 0.596 -10.812 1.00 90.94 217 TRP A O 1
ATOM 1710 N N . THR A 1 218 ? -4.267 0.855 -12.682 1.00 89.56 218 THR A N 1
ATOM 1711 C CA . THR A 1 218 ? -4.715 -0.537 -12.775 1.00 89.56 218 THR A CA 1
ATOM 1712 C C . THR A 1 218 ? -4.025 -1.205 -13.956 1.00 89.56 218 THR A C 1
ATOM 1714 O O . THR A 1 218 ? -3.983 -0.647 -15.054 1.00 89.56 218 THR A O 1
ATOM 1717 N N . VAL A 1 219 ? -3.499 -2.406 -13.741 1.00 88.38 219 VAL A N 1
ATOM 1718 C CA . VAL A 1 219 ? -2.963 -3.245 -14.813 1.00 88.38 219 VAL A CA 1
ATOM 1719 C C . VAL A 1 219 ? -4.136 -3.876 -15.563 1.00 88.38 219 VAL A C 1
ATOM 1721 O O . VAL A 1 219 ? -5.024 -4.466 -14.949 1.00 88.38 219 VAL A O 1
ATOM 1724 N N . SER A 1 220 ? -4.143 -3.786 -16.894 1.00 87.19 220 SER A N 1
ATOM 1725 C CA . SER A 1 220 ? -5.233 -4.293 -17.747 1.00 87.19 220 SER A CA 1
ATOM 1726 C C . SER A 1 220 ? -5.209 -5.810 -17.953 1.00 87.19 220 SER A C 1
ATOM 1728 O O . SER A 1 220 ? -5.267 -6.297 -19.081 1.00 87.19 220 SER A O 1
ATOM 1730 N N . ARG A 1 221 ? -5.104 -6.566 -16.859 1.00 84.00 221 ARG A N 1
ATOM 1731 C CA . ARG A 1 221 ? -5.167 -8.031 -16.824 1.00 84.00 221 ARG A CA 1
ATOM 1732 C C . ARG A 1 221 ? -5.858 -8.479 -15.546 1.00 84.00 221 ARG A C 1
ATOM 1734 O O . ARG A 1 221 ? -5.736 -7.820 -14.512 1.00 84.00 221 ARG A O 1
ATOM 1741 N N . SER A 1 222 ? -6.538 -9.620 -15.602 1.00 86.31 222 SER A N 1
ATOM 1742 C CA . SER A 1 222 ? -6.943 -10.283 -14.363 1.00 86.31 222 SER A CA 1
ATOM 1743 C C . SER A 1 222 ? -5.697 -10.696 -13.565 1.00 86.31 222 SER A C 1
ATOM 1745 O O . SER A 1 222 ? -4.627 -10.901 -14.154 1.00 86.31 222 SER A O 1
ATOM 1747 N N . PRO A 1 223 ? -5.794 -10.858 -12.237 1.00 85.06 223 PRO A N 1
ATOM 1748 C CA . PRO A 1 223 ? -4.641 -11.264 -11.446 1.00 85.06 223 PRO A CA 1
ATOM 1749 C C . PRO A 1 223 ? -3.980 -12.567 -11.898 1.00 85.06 223 PRO A C 1
ATOM 1751 O O . PRO A 1 223 ? -2.755 -12.645 -11.982 1.00 85.06 223 PRO A O 1
ATOM 1754 N N . GLN A 1 224 ? -4.781 -13.566 -12.276 1.00 85.19 224 GLN A N 1
ATOM 1755 C CA . GLN A 1 224 ? -4.265 -14.828 -12.801 1.00 85.19 224 GLN A CA 1
ATOM 1756 C C . GLN A 1 224 ? -3.481 -14.624 -14.105 1.00 85.19 224 GLN A C 1
ATOM 1758 O O . GLN A 1 224 ? -2.344 -15.084 -14.213 1.00 85.19 224 GLN A O 1
ATOM 1763 N N . GLU A 1 225 ? -4.051 -13.905 -15.076 1.00 87.81 225 GLU A N 1
ATOM 1764 C CA . GLU A 1 225 ? -3.372 -13.617 -16.345 1.00 87.81 225 GLU A CA 1
ATOM 1765 C C . GLU A 1 225 ? -2.086 -12.819 -16.131 1.00 87.81 225 GLU A C 1
ATOM 1767 O O . GLU A 1 225 ? -1.098 -13.051 -16.827 1.00 87.81 225 GLU A O 1
ATOM 1772 N N . PHE A 1 226 ? -2.082 -11.886 -15.173 1.00 87.50 226 PHE A N 1
ATOM 1773 C CA . PHE A 1 226 ? -0.893 -11.119 -14.821 1.00 87.50 226 PHE A CA 1
ATOM 1774 C C . PHE A 1 226 ? 0.214 -12.016 -14.261 1.00 87.50 226 PHE A C 1
ATOM 1776 O O . PHE A 1 226 ? 1.348 -11.932 -14.728 1.00 87.50 226 PHE A O 1
ATOM 1783 N N . ARG A 1 227 ? -0.100 -12.920 -13.322 1.00 84.50 227 ARG A N 1
ATOM 1784 C CA . ARG A 1 227 ? 0.878 -13.875 -12.769 1.00 84.50 227 ARG A CA 1
ATOM 1785 C C . ARG A 1 227 ? 1.440 -14.802 -13.840 1.00 84.50 227 ARG A C 1
ATOM 1787 O O . ARG A 1 227 ? 2.651 -14.987 -13.928 1.00 84.5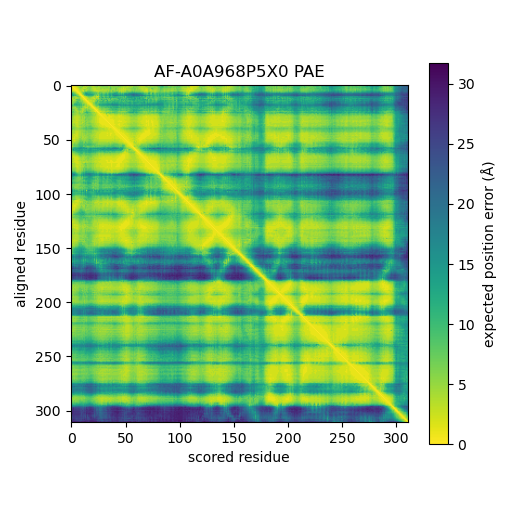0 227 ARG A O 1
ATOM 1794 N N . GLU A 1 228 ? 0.574 -15.373 -14.674 1.00 85.31 228 GLU A N 1
ATOM 1795 C CA . GLU A 1 228 ? 0.999 -16.247 -15.768 1.00 85.31 228 GLU A CA 1
ATOM 1796 C C . GLU A 1 228 ? 1.889 -15.518 -16.775 1.00 85.31 228 GLU A C 1
ATOM 1798 O O . GLU A 1 228 ? 2.884 -16.078 -17.234 1.00 85.31 228 GLU A O 1
ATOM 1803 N N . ALA A 1 229 ? 1.551 -14.274 -17.118 1.00 85.94 229 ALA A N 1
ATOM 1804 C CA . ALA A 1 229 ? 2.364 -13.462 -18.008 1.00 85.94 229 ALA A CA 1
ATOM 1805 C C . ALA A 1 229 ? 3.709 -13.099 -17.360 1.00 85.94 229 ALA A C 1
ATOM 1807 O O . ALA A 1 229 ? 4.744 -13.259 -18.001 1.00 85.94 229 ALA A O 1
ATOM 1808 N N . LEU A 1 230 ? 3.723 -12.704 -16.083 1.00 85.12 230 LEU A N 1
ATOM 1809 C CA . LEU A 1 230 ? 4.951 -12.376 -15.361 1.00 85.12 230 LEU A CA 1
ATOM 1810 C C . LEU A 1 230 ? 5.903 -13.576 -15.264 1.00 85.12 230 LEU A C 1
ATOM 1812 O O . LEU A 1 230 ? 7.094 -13.414 -15.516 1.00 85.12 230 LEU A O 1
ATOM 1816 N N . ARG A 1 231 ? 5.397 -14.781 -14.969 1.00 83.25 231 ARG A N 1
ATOM 1817 C CA . ARG A 1 231 ? 6.211 -16.012 -14.966 1.00 83.25 231 ARG A CA 1
ATOM 1818 C C . ARG A 1 231 ? 6.860 -16.270 -16.321 1.00 83.25 231 ARG A C 1
ATOM 1820 O O . ARG A 1 231 ? 8.064 -16.492 -16.388 1.00 83.25 231 ARG A O 1
ATOM 1827 N N . ARG A 1 232 ? 6.085 -16.165 -17.407 1.00 84.75 232 ARG A N 1
ATOM 1828 C CA . ARG A 1 232 ? 6.624 -16.302 -18.770 1.00 84.75 232 ARG A CA 1
ATOM 1829 C C . ARG A 1 232 ? 7.701 -15.256 -19.046 1.00 84.75 232 ARG A C 1
ATOM 1831 O O . ARG A 1 232 ? 8.741 -15.591 -19.600 1.00 84.75 232 ARG A O 1
ATOM 1838 N N . GLN A 1 233 ? 7.487 -14.008 -18.628 1.00 82.62 233 GLN A N 1
ATOM 1839 C CA . GLN A 1 233 ? 8.486 -12.948 -18.785 1.00 82.62 233 GLN A CA 1
ATOM 1840 C C . GLN A 1 233 ? 9.760 -13.229 -17.976 1.00 82.62 233 GLN A C 1
ATOM 1842 O O . GLN A 1 233 ? 10.853 -13.012 -18.486 1.00 82.62 233 GLN A O 1
ATOM 1847 N N . GLN A 1 234 ? 9.661 -13.775 -16.760 1.00 80.19 234 GLN A N 1
ATOM 1848 C CA . GLN A 1 234 ? 10.828 -14.182 -15.964 1.00 80.19 234 GLN A CA 1
ATOM 1849 C C . GLN A 1 234 ? 11.627 -15.312 -16.637 1.00 80.19 234 GLN A C 1
ATOM 1851 O O . GLN A 1 234 ? 12.861 -15.259 -16.701 1.00 80.19 234 GLN A O 1
ATOM 1856 N N . GLU A 1 235 ? 10.939 -16.320 -17.176 1.00 80.88 235 GLU A N 1
ATOM 1857 C CA . GLU A 1 235 ? 11.563 -17.412 -17.933 1.00 80.88 235 GLU A CA 1
ATOM 1858 C C . GLU A 1 235 ? 12.266 -16.891 -19.195 1.00 80.88 235 GLU A C 1
ATOM 1860 O O . GLU A 1 235 ? 13.423 -17.236 -19.458 1.00 80.88 235 GLU A O 1
ATOM 1865 N N . LEU A 1 236 ? 11.606 -16.001 -19.943 1.00 81.81 236 LEU A N 1
ATOM 1866 C CA . LEU A 1 236 ? 12.178 -15.343 -21.119 1.00 81.81 236 LEU A CA 1
ATOM 1867 C C . LEU A 1 236 ? 13.389 -14.490 -20.745 1.00 81.81 236 LEU A C 1
ATOM 1869 O O . LEU A 1 236 ? 14.429 -14.598 -21.385 1.00 81.81 236 LEU A O 1
ATOM 1873 N N . PHE A 1 237 ? 13.310 -13.709 -19.670 1.00 79.25 237 PHE A N 1
ATOM 1874 C CA . PHE A 1 237 ? 14.427 -12.891 -19.201 1.00 79.25 237 PHE A CA 1
ATOM 1875 C C . PHE A 1 237 ? 15.675 -13.723 -18.867 1.00 79.25 237 PHE A C 1
ATOM 1877 O O . PHE A 1 237 ? 16.806 -13.284 -19.090 1.00 79.25 237 PHE A O 1
ATOM 1884 N N . SER A 1 238 ? 15.475 -14.941 -18.361 1.00 77.12 238 SER A N 1
ATOM 1885 C CA . SER A 1 238 ? 16.560 -15.858 -17.997 1.00 77.12 238 SER A CA 1
ATOM 1886 C C . SER A 1 238 ? 17.191 -16.561 -19.205 1.00 77.12 238 SER A C 1
ATOM 1888 O O . SER A 1 238 ? 18.308 -17.065 -19.101 1.00 77.12 238 SER A O 1
ATOM 1890 N N . THR A 1 239 ? 16.492 -16.619 -20.342 1.00 81.12 239 THR A N 1
ATOM 1891 C CA . THR A 1 239 ? 16.865 -17.449 -21.503 1.00 81.12 239 THR A CA 1
ATOM 1892 C C . THR A 1 239 ? 17.193 -16.642 -22.759 1.00 81.12 239 THR A C 1
ATOM 1894 O O . THR A 1 239 ? 17.959 -17.110 -23.600 1.00 81.12 239 THR A O 1
ATOM 1897 N N . GLN A 1 240 ? 16.652 -15.432 -22.899 1.00 76.81 240 GLN A N 1
ATOM 1898 C CA . GLN A 1 240 ? 16.823 -14.592 -24.080 1.00 76.81 240 GLN A CA 1
ATOM 1899 C C . GLN A 1 240 ? 18.139 -13.812 -24.039 1.00 76.81 240 GLN A C 1
ATOM 1901 O O . GLN A 1 240 ? 18.516 -13.220 -23.026 1.00 76.81 240 GLN A O 1
ATOM 1906 N N . SER A 1 241 ? 18.821 -13.761 -25.185 1.00 74.00 241 SER A N 1
ATOM 1907 C CA . SER A 1 241 ? 20.011 -12.924 -25.369 1.00 74.00 241 SER A CA 1
ATOM 1908 C C . SER A 1 241 ? 19.653 -11.444 -25.527 1.00 74.00 241 SER A C 1
ATOM 1910 O O . SER A 1 241 ? 20.396 -10.586 -25.055 1.00 74.00 241 SER A O 1
ATOM 1912 N N . ASN A 1 242 ? 18.504 -11.142 -26.145 1.00 76.62 242 ASN A N 1
ATOM 1913 C CA . ASN A 1 242 ? 17.981 -9.785 -26.273 1.00 76.62 242 ASN A CA 1
ATOM 1914 C C . ASN A 1 242 ? 16.985 -9.483 -25.145 1.00 76.62 242 ASN A C 1
ATOM 1916 O O . ASN A 1 242 ? 15.795 -9.784 -25.242 1.00 76.62 242 ASN A O 1
ATOM 1920 N N . LYS A 1 243 ? 17.489 -8.878 -24.071 1.00 77.50 243 LYS A N 1
ATOM 1921 C CA . LYS A 1 243 ? 16.696 -8.519 -22.889 1.00 77.50 243 LYS A CA 1
ATOM 1922 C C . LYS A 1 243 ? 15.807 -7.291 -23.102 1.00 77.50 243 LYS A C 1
ATOM 1924 O O . LYS A 1 243 ? 14.808 -7.167 -22.402 1.00 77.50 243 LYS A O 1
ATOM 1929 N N . SER A 1 244 ? 16.119 -6.431 -24.076 1.00 77.00 244 SER A N 1
ATOM 1930 C CA . SER A 1 244 ? 15.344 -5.214 -24.352 1.00 77.00 244 SER A CA 1
ATOM 1931 C C . SER A 1 244 ? 13.930 -5.545 -24.836 1.00 77.00 244 SER A C 1
ATOM 1933 O O . SER A 1 244 ? 12.970 -4.967 -24.341 1.00 77.00 244 SER A O 1
ATOM 1935 N N . PHE A 1 245 ? 13.779 -6.560 -25.696 1.00 78.00 245 PHE A N 1
ATOM 1936 C CA . PHE A 1 245 ? 12.460 -7.027 -26.152 1.00 78.00 245 PHE A CA 1
ATOM 1937 C C . PHE A 1 245 ? 11.587 -7.544 -24.994 1.00 78.00 245 PHE A C 1
ATOM 1939 O O . PHE A 1 245 ? 10.409 -7.215 -24.891 1.00 78.00 245 PHE A O 1
ATOM 1946 N N . VAL A 1 246 ? 12.185 -8.305 -24.070 1.00 79.88 246 VAL A N 1
ATOM 1947 C CA . VAL A 1 246 ? 11.505 -8.783 -22.852 1.00 79.88 246 VAL A CA 1
ATOM 1948 C C . VAL A 1 246 ? 11.084 -7.598 -21.965 1.00 79.88 246 VAL A C 1
ATOM 1950 O O . VAL A 1 246 ? 10.012 -7.611 -21.361 1.00 79.88 246 VAL A O 1
ATOM 1953 N N . GLY A 1 247 ? 11.905 -6.544 -21.915 1.00 78.56 247 GLY A N 1
ATOM 1954 C CA . GLY A 1 247 ? 11.592 -5.295 -21.219 1.00 78.56 247 GLY A CA 1
ATOM 1955 C C . GLY A 1 247 ? 10.396 -4.548 -21.817 1.00 78.56 247 GLY A C 1
ATOM 1956 O O . GLY A 1 247 ? 9.508 -4.134 -21.074 1.00 78.56 247 GLY A O 1
ATOM 1957 N N . GLU A 1 248 ? 10.331 -4.413 -23.142 1.00 84.12 248 GLU A N 1
ATOM 1958 C CA . GLU A 1 248 ? 9.209 -3.768 -23.845 1.00 84.12 248 GLU A CA 1
ATOM 1959 C C . GLU A 1 248 ? 7.880 -4.506 -23.624 1.00 84.12 248 GLU A C 1
ATOM 1961 O O . GLU A 1 248 ? 6.847 -3.874 -23.372 1.00 84.12 248 GLU A O 1
ATOM 1966 N N . ASP A 1 249 ? 7.905 -5.840 -23.648 1.00 82.88 249 ASP A N 1
ATOM 1967 C CA . ASP A 1 249 ? 6.738 -6.672 -23.348 1.00 82.88 249 ASP A CA 1
ATOM 1968 C C . ASP A 1 249 ? 6.272 -6.498 -21.895 1.00 82.88 249 ASP A C 1
ATOM 1970 O O . ASP A 1 249 ? 5.069 -6.409 -21.629 1.00 82.88 249 ASP A O 1
ATOM 1974 N N . LEU A 1 250 ? 7.208 -6.419 -20.943 1.00 83.69 250 LEU A N 1
ATOM 1975 C CA . LEU A 1 250 ? 6.907 -6.173 -19.531 1.00 83.69 250 LEU A CA 1
ATOM 1976 C C . LEU A 1 250 ? 6.292 -4.782 -19.321 1.00 83.69 250 LEU A C 1
ATOM 1978 O O . LEU A 1 250 ? 5.290 -4.654 -18.616 1.00 83.69 250 LEU A O 1
ATOM 1982 N N . VAL A 1 251 ? 6.849 -3.750 -19.955 1.00 86.56 251 VAL A N 1
ATOM 1983 C CA . VAL A 1 251 ? 6.301 -2.386 -19.931 1.00 86.56 251 VAL A CA 1
ATOM 1984 C C . VAL A 1 251 ? 4.891 -2.373 -20.512 1.00 86.56 251 VAL A C 1
ATOM 1986 O O . VAL A 1 251 ? 3.960 -1.878 -19.875 1.00 86.56 251 VAL A O 1
ATOM 1989 N N . SER A 1 252 ? 4.705 -2.986 -21.679 1.00 87.00 252 SER A N 1
ATOM 1990 C CA . SER A 1 252 ? 3.394 -3.097 -22.319 1.00 87.00 252 SER A CA 1
ATOM 1991 C C . SER A 1 252 ? 2.407 -3.831 -21.415 1.00 87.00 252 SER A C 1
ATOM 1993 O O . SER A 1 252 ? 1.273 -3.396 -21.247 1.00 87.00 252 SER A O 1
ATOM 1995 N N . MET A 1 253 ? 2.835 -4.907 -20.752 1.00 87.44 253 MET A N 1
ATOM 1996 C CA . MET A 1 253 ? 2.004 -5.624 -19.791 1.00 87.44 253 MET A CA 1
ATOM 1997 C C . MET A 1 253 ? 1.582 -4.742 -18.609 1.00 87.44 253 MET A C 1
ATOM 1999 O O . MET A 1 253 ? 0.415 -4.786 -18.219 1.00 87.44 253 MET A O 1
ATOM 2003 N N . LEU A 1 254 ? 2.508 -3.973 -18.032 1.00 87.69 254 LEU A N 1
ATOM 2004 C CA . LEU A 1 254 ? 2.261 -3.150 -16.846 1.00 87.69 254 LEU A CA 1
ATOM 2005 C C . LEU A 1 254 ? 1.416 -1.907 -17.147 1.00 87.69 254 LEU A C 1
ATOM 2007 O O . LEU A 1 254 ? 0.631 -1.500 -16.289 1.00 87.69 254 LEU A O 1
ATOM 2011 N N . PHE A 1 255 ? 1.558 -1.326 -18.343 1.00 91.06 255 PHE A N 1
ATOM 2012 C CA . PHE A 1 255 ? 1.021 -0.003 -18.676 1.00 91.06 255 PHE A CA 1
ATOM 2013 C C . PHE A 1 255 ? 0.050 0.032 -19.869 1.00 91.06 255 PHE A C 1
ATOM 2015 O O . PHE A 1 255 ? -0.362 1.115 -20.280 1.00 91.06 255 PHE A O 1
ATOM 2022 N N . ALA A 1 256 ? -0.410 -1.114 -20.385 1.00 84.81 256 ALA A N 1
ATOM 2023 C CA . ALA A 1 256 ? -1.446 -1.188 -21.435 1.00 84.81 256 ALA A CA 1
ATOM 2024 C C . ALA A 1 256 ? -2.845 -0.687 -21.010 1.00 84.81 256 ALA A C 1
ATOM 2026 O O . ALA A 1 256 ? -3.815 -0.881 -21.742 1.00 84.81 256 ALA A O 1
ATOM 2027 N N . GLY A 1 257 ? -2.970 -0.098 -19.819 1.00 78.25 257 GLY A N 1
ATOM 2028 C CA . GLY A 1 257 ? -4.248 0.247 -19.223 1.00 78.25 257 GLY A CA 1
ATOM 2029 C C . GLY A 1 257 ? -4.770 1.637 -19.530 1.00 78.25 257 GLY A C 1
ATOM 2030 O O . GLY A 1 257 ? -4.638 2.170 -20.630 1.00 78.25 257 GLY A O 1
ATOM 2031 N N . ASP A 1 258 ? -5.464 2.186 -18.541 1.00 79.62 258 ASP A N 1
ATOM 2032 C CA . ASP A 1 258 ? -6.185 3.444 -18.650 1.00 79.62 258 ASP A CA 1
ATOM 2033 C C . ASP A 1 258 ? -5.251 4.670 -18.728 1.00 79.62 258 ASP A C 1
ATOM 2035 O O . ASP A 1 258 ? -4.021 4.586 -18.769 1.00 79.62 258 ASP A O 1
ATOM 2039 N N . ARG A 1 259 ? -5.852 5.864 -18.726 1.00 87.62 259 ARG A N 1
ATOM 2040 C CA . ARG A 1 259 ? -5.109 7.129 -18.681 1.00 87.62 259 ARG A CA 1
ATOM 2041 C C . ARG A 1 259 ? -4.121 7.185 -17.510 1.00 87.62 259 ARG A C 1
ATOM 2043 O O . ARG A 1 259 ? -3.061 7.785 -17.662 1.00 87.62 259 ARG A O 1
ATOM 2050 N N . ASN A 1 260 ? -4.449 6.592 -16.364 1.00 88.25 260 ASN A N 1
ATOM 2051 C CA . ASN A 1 260 ? -3.563 6.607 -15.207 1.00 88.25 260 ASN A CA 1
ATOM 2052 C C . ASN A 1 260 ? -2.337 5.719 -15.439 1.00 88.25 260 ASN A C 1
ATOM 2054 O O . ASN A 1 260 ? -1.242 6.109 -15.046 1.00 88.25 260 ASN A O 1
ATOM 2058 N N . ALA A 1 261 ? -2.487 4.592 -16.141 1.00 89.94 261 ALA A N 1
ATOM 2059 C CA . ALA A 1 261 ? -1.357 3.763 -16.560 1.00 89.94 261 ALA A CA 1
ATOM 2060 C C . ALA A 1 261 ? -0.391 4.538 -17.471 1.00 89.94 261 ALA A C 1
ATOM 2062 O O . ALA A 1 261 ? 0.818 4.481 -17.269 1.00 89.94 261 ALA A O 1
ATOM 2063 N N . GLN A 1 262 ? -0.911 5.335 -18.409 1.00 90.62 262 GLN A N 1
ATOM 2064 C CA . GLN A 1 262 ? -0.087 6.195 -19.271 1.00 90.62 262 GLN A CA 1
ATOM 2065 C C . GLN A 1 262 ? 0.615 7.315 -18.493 1.00 90.62 262 GLN A C 1
ATOM 2067 O O . GLN A 1 262 ? 1.782 7.609 -18.741 1.00 90.62 262 GLN A O 1
ATOM 2072 N N . VAL A 1 263 ? -0.074 7.926 -17.522 1.00 90.50 263 VAL A N 1
ATOM 2073 C CA . VAL A 1 263 ? 0.537 8.919 -16.625 1.00 90.50 263 VAL A CA 1
ATOM 2074 C C . VAL A 1 263 ? 1.651 8.275 -15.801 1.00 90.50 263 VAL A C 1
ATOM 2076 O O . VAL A 1 263 ? 2.752 8.812 -15.769 1.00 90.50 263 VAL A O 1
ATOM 2079 N N . ALA A 1 264 ? 1.402 7.120 -15.180 1.00 90.44 264 ALA A N 1
ATOM 2080 C CA . ALA A 1 264 ? 2.409 6.399 -14.408 1.00 90.44 264 ALA A CA 1
ATOM 2081 C C . ALA A 1 264 ? 3.613 6.007 -15.276 1.00 90.44 264 ALA A C 1
ATOM 2083 O O . ALA A 1 264 ? 4.748 6.250 -14.876 1.00 90.44 264 ALA A O 1
ATOM 2084 N N . PHE A 1 265 ? 3.374 5.488 -16.485 1.00 91.88 265 PHE A N 1
ATOM 2085 C CA . PHE A 1 265 ? 4.428 5.160 -17.442 1.00 91.88 265 PHE A CA 1
ATOM 2086 C C . PHE A 1 265 ? 5.289 6.376 -17.788 1.00 91.88 265 PHE A C 1
ATOM 2088 O O . PHE A 1 265 ? 6.511 6.298 -17.702 1.00 91.88 265 PHE A O 1
ATOM 2095 N N . HIS A 1 266 ? 4.668 7.516 -18.108 1.00 91.31 266 HIS A N 1
ATOM 2096 C CA . HIS A 1 266 ? 5.398 8.748 -18.396 1.00 91.31 266 HIS A CA 1
ATOM 2097 C C . HIS A 1 266 ? 6.254 9.192 -17.206 1.00 91.31 266 HIS A C 1
ATOM 2099 O O . HIS A 1 266 ? 7.395 9.589 -17.397 1.00 91.31 266 HIS A O 1
ATOM 2105 N N . GLN A 1 267 ? 5.724 9.154 -15.982 1.00 90.56 267 GLN A N 1
ATOM 2106 C CA . GLN A 1 267 ? 6.471 9.597 -14.797 1.00 90.56 267 GLN A CA 1
ATOM 2107 C C . GLN A 1 267 ? 7.645 8.669 -14.481 1.00 90.56 267 GLN A C 1
ATOM 2109 O O . GLN A 1 267 ? 8.744 9.137 -14.201 1.00 90.56 267 GLN A O 1
ATOM 2114 N N . ILE A 1 268 ? 7.444 7.358 -14.615 1.00 89.75 268 ILE A N 1
ATOM 2115 C CA . ILE A 1 268 ? 8.522 6.372 -14.492 1.00 89.75 268 ILE A CA 1
ATOM 2116 C C . ILE A 1 268 ? 9.578 6.597 -15.582 1.00 89.75 268 ILE A C 1
ATOM 2118 O O . ILE A 1 268 ? 10.771 6.583 -15.289 1.00 89.75 268 ILE A O 1
ATOM 2122 N N . GLY A 1 269 ? 9.148 6.851 -16.820 1.00 88.06 269 GLY A N 1
ATOM 2123 C CA . GLY A 1 269 ? 10.029 7.204 -17.931 1.00 88.06 269 GLY A CA 1
ATOM 2124 C C . GLY A 1 269 ? 10.859 8.449 -17.629 1.00 88.06 269 GLY A C 1
ATOM 2125 O O . GLY A 1 269 ? 12.077 8.393 -17.731 1.00 88.06 269 GLY A O 1
ATOM 2126 N N . SER A 1 270 ? 10.232 9.531 -17.158 1.00 88.06 270 SER A N 1
ATOM 2127 C CA . SER A 1 270 ? 10.928 10.764 -16.767 1.00 88.06 270 SER A CA 1
ATOM 2128 C C . SER A 1 270 ? 11.939 10.541 -15.637 1.00 88.06 270 SER A C 1
ATOM 2130 O O . SER A 1 270 ? 13.041 11.079 -15.700 1.00 88.06 270 SER A O 1
ATOM 2132 N N . PHE A 1 271 ? 11.605 9.719 -14.636 1.00 86.88 271 PHE A N 1
ATOM 2133 C CA . PHE A 1 271 ? 12.546 9.341 -13.578 1.00 86.88 271 PHE A CA 1
ATOM 2134 C C . PHE A 1 271 ? 13.776 8.624 -14.151 1.00 86.88 271 PHE A C 1
ATOM 2136 O O . PHE A 1 271 ? 14.910 8.939 -13.787 1.00 86.88 271 PHE A O 1
ATOM 2143 N N . PHE A 1 272 ? 13.577 7.679 -15.074 1.00 85.38 272 PHE A N 1
ATOM 2144 C CA . PHE A 1 272 ? 14.694 6.986 -15.710 1.00 85.38 272 PHE A CA 1
ATOM 2145 C C . PHE A 1 272 ? 15.472 7.878 -16.671 1.00 85.38 272 PHE A C 1
ATOM 2147 O O . PHE A 1 272 ? 16.688 7.819 -16.649 1.00 85.38 272 PHE A O 1
ATOM 2154 N N . GLU A 1 273 ? 14.847 8.744 -17.460 1.00 85.50 273 GLU A N 1
ATOM 2155 C CA . GLU A 1 273 ? 15.573 9.698 -18.311 1.00 85.50 273 GLU A CA 1
ATOM 2156 C C . GLU A 1 273 ? 16.487 10.624 -17.494 1.00 85.50 273 GLU A C 1
ATOM 2158 O O . GLU A 1 273 ? 17.590 10.952 -17.926 1.00 85.50 273 GLU A O 1
ATOM 2163 N N . GLU A 1 274 ? 16.051 11.020 -16.297 1.00 83.00 274 GLU A N 1
ATOM 2164 C CA . GLU A 1 274 ? 16.810 11.899 -15.406 1.00 83.00 274 GLU A CA 1
ATOM 2165 C C . GLU A 1 274 ? 17.966 11.181 -14.693 1.00 83.00 274 GLU A C 1
ATOM 2167 O O . GLU A 1 274 ? 19.016 11.777 -14.435 1.00 83.00 274 GLU A O 1
ATOM 2172 N N . HIS A 1 275 ? 17.783 9.904 -14.360 1.00 80.69 275 HIS A N 1
ATOM 2173 C CA . HIS A 1 275 ? 18.716 9.163 -13.514 1.00 80.69 275 HIS A CA 1
ATOM 2174 C C . HIS A 1 275 ? 19.463 8.035 -14.231 1.00 80.69 275 HIS A C 1
ATOM 2176 O O . HIS A 1 275 ? 20.400 7.486 -13.664 1.00 80.69 275 HIS A O 1
ATOM 2182 N N . HIS A 1 276 ? 19.114 7.688 -15.465 1.00 77.75 276 HIS A N 1
ATOM 2183 C CA . HIS A 1 276 ? 19.818 6.669 -16.234 1.00 77.75 276 HIS A CA 1
ATOM 2184 C C . HIS A 1 276 ? 21.197 7.178 -16.658 1.00 77.75 276 HIS A C 1
ATOM 2186 O O . HIS A 1 276 ? 21.349 8.275 -17.197 1.00 77.75 276 HIS A O 1
ATOM 2192 N N . GLN A 1 277 ? 22.219 6.359 -16.423 1.00 67.56 277 GLN A N 1
ATOM 2193 C CA . GLN A 1 277 ? 23.583 6.624 -16.859 1.00 67.56 277 GLN A CA 1
ATOM 2194 C C . GLN A 1 277 ? 24.172 5.342 -17.448 1.00 67.56 277 GLN A C 1
ATOM 2196 O O . GLN A 1 277 ? 24.047 4.270 -16.863 1.00 67.56 277 GLN A O 1
ATOM 2201 N N . GLU A 1 278 ? 24.856 5.455 -18.591 1.00 68.94 278 GLU A N 1
ATOM 2202 C CA . GLU A 1 278 ? 25.541 4.320 -19.236 1.00 68.94 278 GLU A CA 1
ATOM 2203 C C . GLU A 1 278 ? 26.721 3.788 -18.404 1.00 68.94 278 GLU A C 1
ATOM 2205 O O . GLU A 1 278 ? 27.177 2.659 -18.585 1.00 68.94 278 GLU A O 1
ATOM 2210 N N . LYS A 1 279 ? 27.250 4.622 -17.504 1.00 69.94 279 LYS A N 1
ATOM 2211 C CA . LYS A 1 279 ? 28.359 4.291 -16.609 1.00 69.94 279 LYS A CA 1
ATOM 2212 C C . LYS A 1 279 ? 27.852 4.194 -15.170 1.00 69.94 279 LYS A C 1
ATOM 2214 O O . LYS A 1 279 ? 26.900 4.891 -14.824 1.00 69.94 279 LYS A O 1
ATOM 2219 N N . PRO A 1 280 ? 28.500 3.381 -14.315 1.00 70.75 280 PRO A N 1
ATOM 2220 C CA . PRO A 1 280 ? 28.200 3.370 -12.889 1.00 70.75 280 PRO A CA 1
ATOM 2221 C C . PRO A 1 280 ? 28.289 4.780 -12.300 1.00 70.75 280 PRO A C 1
ATOM 2223 O O . PRO A 1 280 ? 29.200 5.533 -12.646 1.00 70.75 280 PRO A O 1
ATOM 2226 N N . PHE A 1 281 ? 27.371 5.118 -11.394 1.00 67.56 281 PHE A N 1
ATOM 2227 C CA . PHE A 1 281 ? 27.394 6.407 -10.711 1.00 67.56 281 PHE A CA 1
ATOM 2228 C C . PHE A 1 281 ? 28.726 6.619 -9.985 1.00 67.56 281 PHE A C 1
ATOM 2230 O O . PHE A 1 281 ? 29.138 5.802 -9.163 1.00 67.56 281 PHE A O 1
ATOM 2237 N N . GLU A 1 282 ? 29.369 7.754 -10.253 1.00 68.75 282 GLU A N 1
ATOM 2238 C CA . GLU A 1 282 ? 30.559 8.204 -9.519 1.00 68.75 282 GLU A CA 1
ATOM 2239 C C . GLU A 1 282 ? 30.191 8.935 -8.212 1.00 68.75 282 GLU A C 1
ATOM 2241 O O . GLU A 1 282 ? 31.062 9.248 -7.399 1.00 68.75 282 GLU A O 1
ATOM 2246 N N . SER A 1 283 ? 28.901 9.230 -7.994 1.00 67.62 283 SER A N 1
ATOM 2247 C CA . SER A 1 283 ? 28.431 9.907 -6.786 1.00 67.62 283 SER A CA 1
ATOM 2248 C C . SER A 1 283 ? 28.410 8.961 -5.582 1.00 67.62 283 SER A C 1
ATOM 2250 O O . SER A 1 283 ? 28.085 7.782 -5.686 1.00 67.62 283 SER A O 1
ATOM 2252 N N . ALA A 1 284 ? 28.689 9.508 -4.395 1.00 65.69 284 ALA A N 1
ATOM 2253 C CA . ALA A 1 284 ? 28.579 8.764 -3.137 1.00 65.69 284 ALA A CA 1
ATOM 2254 C C . ALA A 1 284 ? 27.128 8.365 -2.792 1.00 65.69 284 ALA A C 1
ATOM 2256 O O . ALA A 1 284 ? 26.921 7.505 -1.945 1.00 65.69 284 ALA A O 1
ATOM 2257 N N . ASN A 1 285 ? 26.139 8.997 -3.435 1.00 68.44 285 ASN A N 1
ATOM 2258 C CA . ASN A 1 285 ? 24.709 8.779 -3.223 1.00 68.44 285 ASN A CA 1
ATOM 2259 C C . ASN A 1 285 ? 24.002 8.720 -4.591 1.00 68.44 285 ASN A C 1
ATOM 2261 O O . ASN A 1 285 ? 23.542 9.760 -5.075 1.00 68.44 285 ASN A O 1
ATOM 2265 N N . PRO A 1 286 ? 23.971 7.558 -5.262 1.00 75.50 286 PRO A N 1
ATOM 2266 C CA . PRO A 1 286 ? 23.228 7.403 -6.508 1.00 75.50 286 PRO A CA 1
ATOM 2267 C C . PRO A 1 286 ? 21.711 7.507 -6.264 1.00 75.50 286 PRO A C 1
ATOM 2269 O O . PRO A 1 286 ? 21.260 7.134 -5.177 1.00 75.50 286 PRO A O 1
ATOM 2272 N N . PRO A 1 287 ? 20.921 7.969 -7.254 1.00 79.25 287 PRO A N 1
ATOM 2273 C CA . PRO A 1 287 ? 19.468 7.871 -7.225 1.00 79.25 287 PRO A CA 1
ATOM 2274 C C . PRO A 1 287 ? 19.007 6.433 -6.983 1.00 79.25 287 PRO A C 1
ATOM 2276 O O . PRO A 1 287 ? 19.573 5.488 -7.537 1.00 79.25 287 PRO A O 1
ATOM 2279 N N . ARG A 1 288 ? 17.971 6.259 -6.161 1.00 79.81 288 ARG A N 1
ATOM 2280 C CA . ARG A 1 288 ? 17.462 4.938 -5.766 1.00 79.81 288 ARG A CA 1
ATOM 2281 C C . ARG A 1 288 ? 15.997 4.764 -6.126 1.00 79.81 288 ARG A C 1
ATOM 2283 O O . ARG A 1 288 ? 15.160 5.579 -5.739 1.00 79.81 288 ARG A O 1
ATOM 2290 N N . LEU A 1 289 ? 15.696 3.640 -6.771 1.00 81.75 289 LEU A N 1
ATOM 2291 C CA . LEU A 1 289 ? 14.338 3.151 -6.972 1.00 81.75 289 LEU A CA 1
ATOM 2292 C C . LEU A 1 289 ? 14.083 1.958 -6.047 1.00 81.75 289 LEU A C 1
ATOM 2294 O O . LEU A 1 289 ? 14.744 0.923 -6.142 1.00 81.75 289 LEU A O 1
ATOM 2298 N N . PHE A 1 290 ? 13.100 2.082 -5.165 1.00 82.00 290 PHE A N 1
ATOM 2299 C CA . PHE A 1 290 ? 12.601 0.956 -4.385 1.00 82.00 290 PHE A CA 1
ATOM 2300 C C . PHE A 1 290 ? 11.505 0.230 -5.172 1.00 82.00 290 PHE A C 1
ATOM 2302 O O . PHE A 1 290 ? 10.591 0.881 -5.668 1.00 82.00 290 PHE A O 1
ATOM 2309 N N . VAL A 1 291 ? 11.552 -1.101 -5.278 1.00 80.50 291 VAL A N 1
ATOM 2310 C CA . VAL A 1 291 ? 10.510 -1.879 -5.964 1.00 80.50 291 VAL A CA 1
ATOM 2311 C C . VAL A 1 291 ? 9.947 -2.950 -5.036 1.00 80.50 291 VAL A C 1
ATOM 2313 O O . VAL A 1 291 ? 10.670 -3.784 -4.489 1.00 80.50 291 VAL A O 1
ATOM 2316 N N . ARG A 1 292 ? 8.623 -2.964 -4.890 1.00 78.75 292 ARG A N 1
ATOM 2317 C CA . ARG A 1 292 ? 7.892 -4.008 -4.174 1.00 78.75 292 ARG A CA 1
ATOM 2318 C C . ARG A 1 292 ? 6.801 -4.585 -5.050 1.00 78.75 292 ARG A C 1
ATOM 2320 O O . ARG A 1 292 ? 6.046 -3.848 -5.678 1.00 78.75 292 ARG A O 1
ATOM 2327 N N . MET A 1 293 ? 6.708 -5.907 -5.067 1.00 79.00 293 MET A N 1
ATOM 2328 C CA . MET A 1 293 ? 5.643 -6.618 -5.757 1.00 79.00 293 MET A CA 1
ATOM 2329 C C . MET A 1 293 ? 5.054 -7.679 -4.831 1.00 79.00 293 MET A C 1
ATOM 2331 O O . MET A 1 293 ? 5.800 -8.480 -4.272 1.00 79.00 293 MET A O 1
ATOM 2335 N N . VAL A 1 294 ? 3.735 -7.658 -4.652 1.00 74.44 294 VAL A N 1
ATOM 2336 C CA . VAL A 1 294 ? 3.010 -8.529 -3.722 1.00 74.44 294 VAL A CA 1
ATOM 2337 C C . VAL A 1 294 ? 1.865 -9.215 -4.465 1.00 74.44 294 VAL A C 1
ATOM 2339 O O . VAL A 1 294 ? 0.813 -8.623 -4.702 1.00 74.44 294 VAL A O 1
ATOM 2342 N N . LEU A 1 295 ? 2.085 -10.461 -4.876 1.00 72.50 295 LEU A N 1
ATOM 2343 C CA . LEU A 1 295 ? 1.125 -11.247 -5.656 1.00 72.50 295 LEU A CA 1
ATOM 2344 C C . LEU A 1 295 ? 0.598 -12.401 -4.811 1.00 72.50 295 LEU A C 1
ATOM 2346 O O . LEU A 1 295 ? 1.338 -12.959 -4.001 1.00 72.50 295 LEU A O 1
ATOM 2350 N N . ALA A 1 296 ? -0.674 -12.752 -4.997 1.00 64.44 296 ALA A N 1
ATOM 2351 C CA . ALA A 1 296 ? -1.282 -13.845 -4.259 1.00 64.44 296 ALA A CA 1
ATOM 2352 C C . ALA A 1 296 ? -0.715 -15.173 -4.777 1.00 64.44 296 ALA A C 1
ATOM 2354 O O . ALA A 1 296 ? -1.085 -15.637 -5.856 1.00 64.44 296 ALA A O 1
ATOM 2355 N N . GLU A 1 297 ? 0.206 -15.779 -4.029 1.00 63.94 297 GLU A N 1
ATOM 2356 C CA . GLU A 1 297 ? 0.603 -17.164 -4.255 1.00 63.94 297 GLU A CA 1
ATOM 2357 C C . GLU A 1 297 ? 1.065 -17.861 -2.979 1.00 63.94 297 GLU A C 1
ATOM 2359 O O . GLU A 1 297 ? 1.763 -17.277 -2.149 1.00 63.94 297 GLU A O 1
ATOM 2364 N N . ASP A 1 298 ? 0.661 -19.128 -2.857 1.00 45.62 298 ASP A N 1
ATOM 2365 C CA . ASP A 1 298 ? 0.991 -20.058 -1.779 1.00 45.62 298 ASP A CA 1
ATOM 2366 C C . ASP A 1 298 ? 2.514 -20.287 -1.695 1.00 45.62 298 ASP A C 1
ATOM 2368 O O . ASP A 1 298 ? 3.053 -21.256 -2.222 1.00 45.62 298 ASP A O 1
ATOM 2372 N N . GLY A 1 299 ? 3.237 -19.366 -1.055 1.00 37.19 299 GLY A N 1
ATOM 2373 C CA . GLY A 1 299 ? 4.590 -19.588 -0.537 1.00 37.19 299 GLY A CA 1
ATOM 2374 C C . GLY A 1 299 ? 5.705 -19.908 -1.544 1.00 37.19 299 GLY A C 1
ATOM 2375 O O . GLY A 1 299 ? 6.664 -20.557 -1.139 1.00 37.19 299 GLY A O 1
ATOM 2376 N N . ALA A 1 300 ? 5.627 -19.499 -2.819 1.00 30.94 300 ALA A N 1
ATOM 2377 C CA . ALA A 1 300 ? 6.609 -19.948 -3.822 1.00 30.94 300 ALA A CA 1
ATOM 2378 C C . ALA A 1 300 ? 7.101 -18.911 -4.854 1.00 30.94 300 ALA A C 1
ATOM 2380 O O . ALA A 1 300 ? 7.566 -19.299 -5.925 1.00 30.94 300 ALA A O 1
ATOM 2381 N N . VAL A 1 301 ? 7.102 -17.609 -4.545 1.00 36.56 301 VAL A N 1
ATOM 2382 C CA . VAL A 1 301 ? 7.956 -16.650 -5.283 1.00 36.56 301 VAL A CA 1
ATOM 2383 C C . VAL A 1 301 ? 9.107 -16.218 -4.379 1.00 36.56 301 VAL A C 1
ATOM 2385 O O . VAL A 1 301 ? 9.231 -15.065 -3.991 1.00 36.56 301 VAL A O 1
ATOM 2388 N N . ASP A 1 302 ? 9.967 -17.176 -4.030 1.00 31.72 302 ASP A N 1
ATOM 2389 C CA . ASP A 1 302 ? 11.139 -16.945 -3.172 1.00 31.72 302 ASP A CA 1
ATOM 2390 C C . ASP A 1 302 ? 12.240 -16.103 -3.839 1.00 31.72 302 ASP A C 1
ATOM 2392 O O . ASP A 1 302 ? 13.237 -15.766 -3.201 1.00 31.72 302 ASP A O 1
ATOM 2396 N N . ARG A 1 303 ? 12.108 -15.748 -5.124 1.00 32.88 303 ARG A N 1
ATOM 2397 C CA . ARG A 1 303 ? 13.070 -14.892 -5.832 1.00 32.88 303 ARG A CA 1
ATOM 2398 C C . ARG A 1 303 ? 12.384 -14.083 -6.925 1.00 32.88 303 ARG A C 1
ATOM 2400 O O . ARG A 1 303 ? 12.219 -14.561 -8.043 1.00 32.88 303 ARG A O 1
ATOM 2407 N N . ILE A 1 304 ? 12.061 -12.824 -6.636 1.00 34.66 304 ILE A N 1
ATOM 2408 C CA . ILE A 1 304 ? 11.935 -11.825 -7.701 1.00 34.66 304 ILE A CA 1
ATOM 2409 C C . ILE A 1 304 ? 13.358 -11.561 -8.199 1.00 34.66 304 ILE A C 1
ATOM 2411 O O . ILE A 1 304 ? 14.176 -10.959 -7.505 1.00 34.66 304 ILE A O 1
ATOM 2415 N N . VAL A 1 305 ? 13.676 -12.091 -9.379 1.00 32.28 305 VAL A N 1
ATOM 2416 C CA . VAL A 1 305 ? 14.940 -11.823 -10.068 1.00 32.28 305 VAL A CA 1
ATOM 2417 C C . VAL A 1 305 ? 14.976 -10.341 -10.433 1.00 32.28 305 VAL A C 1
ATOM 2419 O O . VAL A 1 305 ? 14.029 -9.815 -11.015 1.00 32.28 305 VAL A O 1
ATOM 2422 N N . ALA A 1 306 ? 16.065 -9.671 -10.060 1.00 31.97 306 ALA A N 1
ATOM 2423 C CA . ALA A 1 306 ? 16.308 -8.275 -10.381 1.00 31.97 306 ALA A CA 1
ATOM 2424 C C . ALA A 1 306 ? 16.240 -8.050 -11.897 1.00 31.97 306 ALA A C 1
ATOM 2426 O O . ALA A 1 306 ? 16.989 -8.670 -12.656 1.00 31.97 306 ALA A O 1
ATOM 2427 N N . PHE A 1 307 ? 15.371 -7.137 -12.325 1.00 32.28 307 PHE A N 1
ATOM 2428 C CA . PHE A 1 307 ? 15.434 -6.583 -13.669 1.00 32.28 307 PHE A CA 1
ATOM 2429 C C . PHE A 1 307 ? 16.503 -5.478 -13.653 1.00 32.28 307 PHE A C 1
ATOM 2431 O O . PHE A 1 307 ? 16.324 -4.494 -12.933 1.00 32.28 307 PHE A O 1
ATOM 2438 N N . PRO A 1 308 ? 17.631 -5.610 -14.374 1.00 29.02 308 PRO A N 1
ATOM 2439 C CA . PRO A 1 308 ? 18.484 -4.469 -14.642 1.00 29.02 308 PRO A CA 1
ATOM 2440 C C . PRO A 1 308 ? 17.639 -3.450 -15.398 1.00 29.02 308 PRO A C 1
ATOM 2442 O O . PRO A 1 308 ? 17.134 -3.736 -16.484 1.00 29.02 308 PRO A O 1
ATOM 2445 N N . VAL A 1 309 ? 17.469 -2.270 -14.810 1.00 32.31 309 VAL A N 1
ATOM 2446 C CA . VAL A 1 309 ? 16.961 -1.132 -15.563 1.00 32.31 309 VAL A CA 1
ATOM 2447 C C . VAL A 1 309 ? 18.113 -0.633 -16.423 1.00 32.31 309 VAL A C 1
ATOM 2449 O O . VAL A 1 309 ? 18.923 0.187 -16.008 1.00 32.31 309 VAL A O 1
ATOM 2452 N N . GLY A 1 310 ? 18.209 -1.235 -17.596 1.00 31.42 310 GLY A N 1
ATOM 2453 C CA . GLY A 1 310 ? 18.976 -0.761 -18.730 1.00 31.42 310 GLY A CA 1
ATOM 2454 C C . GLY A 1 310 ? 18.174 -1.162 -19.953 1.00 31.42 310 GLY A C 1
ATOM 2455 O O . GLY A 1 310 ? 18.195 -2.334 -20.335 1.00 31.42 310 GLY A O 1
ATOM 2456 N N . LEU A 1 311 ? 17.389 -0.216 -20.471 1.00 33.66 311 LEU A N 1
ATOM 2457 C CA . LEU A 1 311 ? 16.961 -0.255 -21.865 1.00 33.66 311 LEU A CA 1
ATOM 2458 C C . LEU A 1 311 ? 18.151 0.163 -22.727 1.00 33.66 311 LEU A C 1
ATOM 2460 O O . LEU A 1 311 ? 18.812 1.155 -22.347 1.00 33.66 311 LEU A O 1
#

Nearest PDB structures (foldseek):
  7epq-assembly1_A  TM=4.229E-01  e=1.429E+00  Porphyromonas gingivalis ATCC 33277
  3zx2-assembly1_A  TM=3.221E-01  e=7.159E-01  Rattus norvegicus
  4ise-assembly1_A  TM=2.794E-01  e=2.266E+00  Homo sapiens
  6da0-assembly1_A  TM=3.958E-01  e=7.174E+00  Naegleria fowleri

Mean predicted aligned error: 10.05 Å

Sequence (311 aa):
MIALHFSAYAYLAVRTPDSSIISKPIGESFGDALKKEKESTRKTWSLRAITFPGSLFVDSTRVLSEPFEINLDRARQLDKLPQRRPVSFIWKELQKRRIEGESLPDFVLGEIAFTLNTGSNTGGTSVGISIWDEERQRPIEEIILPICVAESTRECPRAVSADSLAGPGLLELATEQSREGTPDASLHIFEMSDRVVGVFYEKPRPGVLTSGIYYPWTVSRSPQEFREALRRQQELFSTQSNKSFVGEDLVSMLFAGDRNAQVAFHQIGSFFEEHHQEKPFESANPPRLFVRMVLAEDGAVDRIVAFPVGL

Foldseek 3Di:
DWKWFQFLVQKTWIQDPVRDTAIDRFAPLVVVVLVVVLPDPDQKFKKKKWKQWWPLFPCNVPIDIDIKIFGSVLSNVVVPDPDDPPPVVQVVVQVVCVVVVHDRDSRGRMMDDDDIHRDPGFAKTWMWMWMARLQQGETRWIKIAIDGGDPDPVPDDDGDHIDTLDDPFWPWPDPPVPPDGHAQKEWEWEDYPFFIKIWIWGCDDVPRPDHIDILMDTFPDGLVVLVVQVVVLVVCCVPPPPNVVSVVSVLCRQQVDDPSSVVRSVVVVVVCVVQPDPDPDPDPDHHTYIYGYRGDDDPPPPDPDDDPPDD

pLDDT: mean 74.34, std 15.53, range [29.02, 94.62]

Radius of gyration: 20.61 Å; Cα contacts (8 Å, |Δi|>4): 548; chains: 1; bounding box: 61×44×58 Å

Solvent-accessible surface area (backbone atoms only — not comparable to full-atom values): 17732 Å² total; per-residue (Å²): 72,42,33,42,35,40,30,75,82,41,31,38,39,36,37,42,78,90,67,49,73,49,73,43,71,53,36,65,56,42,51,53,50,51,53,59,51,56,73,48,92,57,56,60,47,58,29,32,39,39,35,43,40,28,85,58,29,75,49,37,86,52,73,46,78,47,75,36,49,35,37,30,55,56,45,55,55,56,70,71,49,98,65,84,75,56,71,71,55,58,50,54,52,57,54,51,32,61,77,69,73,52,77,81,59,87,57,55,34,30,62,47,74,46,82,72,52,40,85,89,53,68,47,81,41,38,33,37,34,42,33,25,36,61,81,50,52,38,80,51,44,44,37,36,38,57,43,69,39,60,98,46,84,84,74,45,72,80,81,64,75,64,42,58,56,69,53,88,31,83,45,64,67,50,66,93,89,53,90,75,76,57,43,47,27,26,39,41,36,38,58,46,99,79,30,28,38,38,36,36,36,42,55,54,54,93,93,51,91,56,75,60,52,75,35,54,30,49,32,72,43,47,46,67,59,44,52,56,48,50,52,51,50,54,54,44,57,75,70,47,89,65,52,56,62,52,48,52,53,49,49,47,57,57,36,67,34,54,74,43,13,49,51,33,49,51,53,54,47,52,53,44,71,74,67,63,63,100,56,83,74,88,56,98,73,64,88,28,47,38,37,35,53,35,67,95,63,91,86,73,69,91,68,81,75,82,77,78,93,67,128